Protein AF-A0A9E2JYA3-F1 (afdb_monomer_lite)

pLDDT: mean 88.4, std 10.11, range [41.59, 97.62]

Radius of gyration: 18.2 Å; chains: 1; bounding box: 42×39×52 Å

Foldseek 3Di:
DLVLLVVLLVVQLPPFFFGPLVSLVVNLVVLVVCLVVDDDLLSVLLSVLSNLLSVVCNPDVGRGRDVLNVVLSVLNNVLSVLVVCVVVDDPVSVVVSLVSSLVSLLSLLVVLLVVLLVQLVCCLPVVDWRDDCNLVSLVSNLVSCVSNVLVQLNLLSNLLSVLSVVQPGDHDSLSSVLSNVSSVQSVVQSVCVVVVHRDHGDPVSSCSSNVND

Secondary structure (DSSP, 8-state):
-HHHHHHHHHHHHHSTTB--HHHHHHHHHHHHHHHHH---HHHHHHHHHHHHHHHHTTT-TT-B--HHHHHHHHHHHHHHHHHHHHTT--THHHHHHHHHHHHHHHHHHHHHHHHHHHHHHHHHHH-PPPPTTHHHHHHHHHHHHHHTT-HHHHHHHHHHHHHHHHHTTS--HHHHHHHHHHHHHHHHHHHHHHTT------HHHHHHHHT--

Sequence (213 aa):
MRTDFERHLLLLLTQRPQIHLPSVHQLLGLCRQQAHQETNAAWITFWNLSARYFNALRRDEPAQWSDAEAATAAQVLNGVLLHQSFANLGPEAVNDLDTINQMLFLDQADALTRGLAQSVGEHLSEGAAWPEGAADSARLLAQLAQDVSLAAVQQLADALATQLDRVGANPAASEAQASLQGVEELSRLLHQFAGGTIGTPEPAVLSALRGAA

Structure (mmCIF, N/CA/C/O backbone):
data_AF-A0A9E2JYA3-F1
#
_entry.id   AF-A0A9E2JYA3-F1
#
loop_
_atom_site.group_PDB
_atom_site.id
_atom_site.type_symbol
_atom_site.label_atom_id
_atom_site.label_alt_id
_atom_site.label_comp_id
_atom_site.label_asym_id
_atom_site.label_entity_id
_atom_site.label_seq_id
_atom_site.pdbx_PDB_ins_code
_atom_site.Cartn_x
_atom_site.Cartn_y
_atom_site.Cartn_z
_atom_site.occupancy
_atom_site.B_iso_or_equiv
_atom_site.auth_seq_id
_atom_site.auth_comp_id
_atom_site.auth_asym_id
_atom_site.auth_atom_id
_atom_site.pdbx_PDB_model_num
ATOM 1 N N . MET A 1 1 ? 12.456 -12.606 -20.214 1.00 75.69 1 MET A N 1
ATOM 2 C CA . MET A 1 1 ? 11.913 -11.531 -19.349 1.00 75.69 1 MET A CA 1
ATOM 3 C C . MET A 1 1 ? 10.625 -10.978 -19.938 1.00 75.69 1 MET A C 1
ATOM 5 O O . MET A 1 1 ? 9.593 -11.465 -19.511 1.00 75.69 1 MET A O 1
ATOM 9 N N . ARG A 1 2 ? 10.638 -10.073 -20.938 1.00 75.62 2 ARG A N 1
ATOM 10 C CA . ARG A 1 2 ? 9.405 -9.497 -21.527 1.00 75.62 2 ARG A CA 1
ATOM 11 C C . ARG A 1 2 ? 8.359 -10.553 -21.864 1.00 75.62 2 ARG A C 1
ATOM 13 O O . ARG A 1 2 ? 7.247 -10.502 -21.367 1.00 75.62 2 ARG A O 1
ATOM 20 N N . THR A 1 3 ? 8.740 -11.509 -22.705 1.00 82.12 3 THR A N 1
ATOM 21 C CA . THR A 1 3 ? 7.824 -12.531 -23.218 1.00 82.12 3 THR A CA 1
ATOM 22 C C . THR A 1 3 ? 7.247 -13.396 -22.101 1.00 82.12 3 THR A C 1
ATOM 24 O O . THR A 1 3 ? 6.109 -13.840 -22.198 1.00 82.12 3 THR A O 1
ATOM 27 N N . ASP A 1 4 ? 8.010 -13.615 -21.029 1.00 85.19 4 ASP A N 1
ATOM 28 C CA . ASP A 1 4 ? 7.551 -14.371 -19.863 1.00 85.19 4 ASP A CA 1
ATOM 29 C C . ASP A 1 4 ? 6.604 -13.520 -19.007 1.00 85.19 4 ASP A C 1
ATOM 31 O O . ASP A 1 4 ? 5.547 -14.001 -18.604 1.00 85.19 4 ASP A O 1
ATOM 35 N N . PHE A 1 5 ? 6.935 -12.241 -18.799 1.00 89.19 5 PHE A N 1
ATOM 36 C CA . PHE A 1 5 ? 6.103 -11.289 -18.066 1.00 89.19 5 PHE A CA 1
ATOM 37 C C . PHE A 1 5 ? 4.756 -11.072 -18.764 1.00 89.19 5 PHE A C 1
ATOM 39 O O . PHE A 1 5 ? 3.710 -11.278 -18.158 1.00 89.19 5 PHE A O 1
ATOM 46 N N . GLU A 1 6 ? 4.767 -10.737 -20.057 1.00 87.88 6 GLU A N 1
ATOM 47 C CA . GLU A 1 6 ? 3.562 -10.557 -20.874 1.00 87.88 6 GLU A CA 1
ATOM 48 C C . GLU A 1 6 ? 2.708 -11.825 -20.885 1.00 87.88 6 GLU A C 1
ATOM 50 O O . GLU A 1 6 ? 1.496 -11.747 -20.709 1.00 87.88 6 GLU A O 1
ATOM 55 N N . ARG A 1 7 ? 3.324 -13.007 -21.024 1.00 89.81 7 ARG A N 1
ATOM 56 C CA . ARG A 1 7 ? 2.599 -14.282 -20.978 1.00 89.81 7 ARG A CA 1
ATOM 57 C C . ARG A 1 7 ? 1.868 -14.455 -19.651 1.00 89.81 7 ARG A C 1
ATOM 59 O O . ARG A 1 7 ? 0.682 -14.773 -19.657 1.00 89.81 7 ARG A O 1
ATOM 66 N N . HIS A 1 8 ? 2.554 -14.266 -18.527 1.00 89.62 8 HIS A N 1
ATOM 67 C CA . HIS A 1 8 ? 1.940 -14.431 -17.211 1.00 89.62 8 HIS A CA 1
ATOM 68 C C . HIS A 1 8 ? 0.886 -13.363 -16.917 1.00 89.62 8 HIS A C 1
ATOM 70 O O . HIS A 1 8 ? -0.138 -13.680 -16.315 1.00 89.62 8 HIS A O 1
ATOM 76 N N . LEU A 1 9 ? 1.084 -12.132 -17.386 1.00 86.94 9 LEU A N 1
ATOM 77 C CA . LEU A 1 9 ? 0.112 -11.060 -17.214 1.00 86.94 9 LEU A CA 1
ATOM 78 C C . LEU A 1 9 ? -1.138 -11.269 -18.080 1.00 86.94 9 LEU A C 1
ATOM 80 O O . LEU A 1 9 ? -2.253 -11.080 -17.608 1.00 86.94 9 LEU A O 1
ATOM 84 N N . LEU A 1 10 ? -0.979 -11.735 -19.320 1.00 86.25 10 LEU A N 1
ATOM 85 C CA . LEU A 1 10 ? -2.106 -12.115 -20.174 1.00 86.25 10 LEU A CA 1
ATOM 86 C C . LEU A 1 10 ? -2.881 -13.292 -19.579 1.00 86.25 10 LEU A C 1
ATOM 88 O O . LEU A 1 10 ? -4.109 -13.266 -19.566 1.00 86.25 10 LEU A O 1
ATOM 92 N N . LEU A 1 11 ? -2.191 -14.304 -19.043 1.00 86.31 11 LEU A N 1
ATOM 93 C CA . LEU A 1 11 ? -2.844 -15.400 -18.319 1.00 86.31 11 LEU A CA 1
ATOM 94 C C . LEU A 1 11 ? -3.641 -14.879 -17.119 1.00 86.31 11 LEU A C 1
ATOM 96 O O . LEU A 1 11 ? -4.760 -15.322 -16.893 1.00 86.31 11 LEU A O 1
ATOM 100 N N . LEU A 1 12 ? -3.100 -13.906 -16.389 1.00 84.50 12 LEU A N 1
ATOM 101 C CA . LEU A 1 12 ? -3.790 -13.281 -15.268 1.00 84.50 12 LEU A CA 1
ATOM 102 C C . LEU A 1 12 ? -5.058 -12.526 -15.715 1.00 84.50 12 LEU A C 1
ATOM 104 O O . LEU A 1 12 ? -6.125 -12.727 -15.145 1.00 84.50 12 LEU A O 1
ATOM 108 N N . LEU A 1 13 ? -4.970 -11.732 -16.787 1.00 81.81 13 LEU A N 1
ATOM 109 C CA . LEU A 1 13 ? -6.084 -10.930 -17.314 1.00 81.81 13 LEU A CA 1
ATOM 110 C C . LEU A 1 13 ? -7.191 -11.759 -17.989 1.00 81.81 13 LEU A C 1
ATOM 112 O O . LEU A 1 13 ? -8.332 -11.294 -18.073 1.00 81.81 13 LEU A O 1
ATOM 116 N N . THR A 1 14 ? -6.857 -12.950 -18.497 1.00 81.56 14 THR A N 1
ATOM 117 C CA . THR A 1 14 ? -7.772 -13.821 -19.261 1.00 81.56 14 THR A CA 1
ATOM 118 C C . THR A 1 14 ? -8.515 -14.849 -18.409 1.00 81.56 14 THR A C 1
ATOM 120 O O . THR A 1 14 ? -9.566 -15.318 -18.834 1.00 81.56 14 THR A O 1
ATOM 123 N N . GLN A 1 15 ? -8.033 -15.183 -17.209 1.00 74.56 15 GLN A N 1
ATOM 124 C CA . GLN A 1 15 ? -8.617 -16.224 -16.343 1.00 74.56 15 GLN A CA 1
ATOM 125 C C . GLN A 1 15 ? -9.772 -15.728 -15.448 1.00 74.56 15 GLN A C 1
ATOM 127 O O . GLN A 1 15 ? -10.077 -16.325 -14.416 1.00 74.56 15 GLN A O 1
ATOM 132 N N . ARG A 1 16 ? -10.470 -14.656 -15.850 1.00 71.62 16 ARG A N 1
ATOM 133 C CA . ARG A 1 16 ? -11.600 -14.102 -15.083 1.00 71.62 16 ARG A CA 1
ATOM 134 C C . ARG A 1 16 ? -12.700 -15.163 -14.894 1.00 71.62 16 ARG A C 1
ATOM 136 O O . ARG A 1 16 ? -13.047 -15.840 -15.863 1.00 71.62 16 ARG A O 1
ATOM 143 N N . PRO A 1 17 ? -13.282 -15.305 -13.688 1.00 71.75 17 PRO A N 1
ATOM 144 C CA . PRO A 1 17 ? -13.174 -14.406 -12.531 1.00 71.75 17 PRO A CA 1
ATOM 145 C C . PRO A 1 17 ? -12.072 -14.773 -11.518 1.00 71.75 17 PRO A C 1
ATOM 147 O O . PRO A 1 17 ? -11.968 -14.112 -10.489 1.00 71.75 17 PRO A O 1
ATOM 150 N N . GLN A 1 18 ? -11.285 -15.826 -11.758 1.00 76.62 18 GLN A N 1
ATOM 151 C CA . GLN A 1 18 ? -10.331 -16.349 -10.778 1.00 76.62 18 GLN A CA 1
ATOM 152 C C . GLN A 1 18 ? -8.931 -15.765 -10.974 1.00 76.62 18 GLN A C 1
ATOM 154 O O . GLN A 1 18 ? -8.407 -15.690 -12.085 1.00 76.62 18 GLN A O 1
ATOM 159 N N . ILE A 1 19 ? -8.277 -15.414 -9.868 1.00 81.38 19 ILE A N 1
ATOM 160 C CA . ILE A 1 19 ? -6.869 -15.020 -9.887 1.00 81.38 19 ILE A CA 1
ATOM 161 C C . ILE A 1 19 ? -6.011 -16.257 -10.187 1.00 81.38 19 ILE A C 1
ATOM 163 O O . ILE A 1 19 ? -5.958 -17.208 -9.406 1.00 81.38 19 ILE A O 1
ATOM 167 N N . HIS A 1 20 ? -5.281 -16.246 -11.305 1.00 86.06 20 HIS A N 1
ATOM 168 C CA . HIS A 1 20 ? -4.360 -17.329 -11.653 1.00 86.06 20 HIS A CA 1
ATOM 169 C C . HIS A 1 20 ? -3.072 -17.260 -10.807 1.00 86.06 20 HIS A C 1
ATOM 171 O O . HIS A 1 20 ? -2.031 -16.753 -11.245 1.00 86.06 20 HIS A O 1
ATOM 177 N N . LEU A 1 21 ? -3.137 -17.800 -9.582 1.00 87.62 21 LEU A N 1
ATOM 178 C CA . LEU A 1 21 ? -2.061 -17.769 -8.580 1.00 87.62 21 LEU A CA 1
ATOM 179 C C . LEU A 1 21 ? 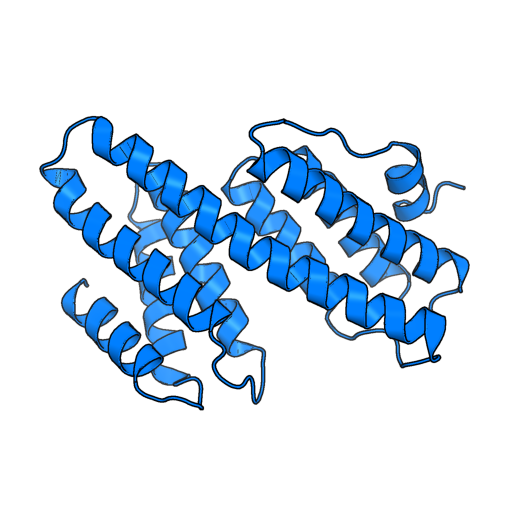-0.675 -18.186 -9.104 1.00 87.62 21 LEU A C 1
ATOM 181 O O . LEU A 1 21 ? 0.300 -17.520 -8.744 1.00 87.62 21 LEU A O 1
ATOM 185 N N . PRO A 1 22 ? -0.510 -19.218 -9.957 1.00 89.81 22 PRO A N 1
ATOM 186 C CA . PRO A 1 22 ? 0.809 -19.549 -10.494 1.00 89.81 22 PRO A CA 1
ATOM 187 C C . PRO A 1 22 ? 1.436 -18.390 -11.277 1.00 89.81 22 PRO A C 1
ATOM 189 O O . PRO A 1 22 ? 2.632 -18.143 -11.150 1.00 89.81 22 PRO A O 1
ATOM 192 N N . SER A 1 23 ? 0.641 -17.637 -12.047 1.00 90.38 23 SER A N 1
ATOM 193 C CA . SER A 1 23 ? 1.150 -16.463 -12.770 1.00 90.38 23 SER A CA 1
ATOM 194 C C . SER A 1 23 ? 1.460 -15.299 -11.842 1.00 90.38 23 SER A C 1
ATOM 196 O O . SER A 1 23 ? 2.481 -14.651 -12.041 1.00 90.38 23 SER A O 1
ATOM 198 N N . VAL A 1 24 ? 0.672 -15.094 -10.783 1.00 90.88 24 VAL A N 1
ATOM 199 C CA . VAL A 1 24 ? 0.985 -14.101 -9.740 1.00 90.88 24 VAL A CA 1
ATOM 200 C C . VAL A 1 24 ? 2.350 -14.379 -9.098 1.00 90.88 24 VAL A C 1
ATOM 202 O O . VAL A 1 24 ? 3.165 -13.468 -8.964 1.00 90.88 24 VAL A O 1
ATOM 205 N N . HIS A 1 25 ? 2.649 -15.638 -8.759 1.00 91.88 25 HIS A N 1
ATOM 206 C CA . HIS A 1 25 ? 3.948 -16.009 -8.185 1.00 91.88 25 HIS A CA 1
ATOM 207 C C . HIS A 1 25 ? 5.114 -15.747 -9.148 1.00 91.88 25 HIS A C 1
ATOM 209 O O . HIS A 1 25 ? 6.154 -15.243 -8.724 1.00 91.88 25 HIS A O 1
ATOM 215 N N . GLN A 1 26 ? 4.942 -16.061 -10.436 1.00 93.75 26 GLN A N 1
ATOM 216 C CA . GLN A 1 26 ? 5.970 -15.804 -11.448 1.00 93.75 26 GLN A CA 1
ATOM 217 C C . GLN A 1 26 ? 6.188 -14.302 -11.665 1.00 93.75 26 GLN A C 1
ATOM 219 O O . GLN A 1 26 ? 7.329 -13.846 -11.651 1.00 93.75 26 GLN A O 1
ATOM 224 N N . LEU A 1 27 ? 5.112 -13.519 -11.783 1.00 94.00 27 LEU A N 1
ATOM 225 C CA . LEU A 1 27 ? 5.174 -12.061 -11.931 1.00 94.00 27 LEU A CA 1
ATOM 226 C C . LEU A 1 27 ? 5.868 -11.405 -10.734 1.00 94.00 27 LEU A C 1
ATOM 228 O O . LEU A 1 27 ? 6.786 -10.608 -10.919 1.00 94.00 27 LEU A O 1
ATOM 232 N N . LEU A 1 28 ? 5.520 -11.813 -9.510 1.00 94.38 28 LEU A N 1
ATOM 233 C CA . LEU A 1 28 ? 6.187 -11.357 -8.290 1.00 94.38 28 LEU A CA 1
ATOM 234 C C . LEU A 1 28 ? 7.694 -11.656 -8.305 1.00 94.38 28 LEU A C 1
ATOM 236 O O . LEU A 1 28 ? 8.503 -10.795 -7.950 1.00 94.38 28 LEU A O 1
ATOM 240 N N . GLY A 1 29 ? 8.077 -12.873 -8.703 1.00 94.06 29 GLY A N 1
ATOM 241 C CA . GLY A 1 29 ? 9.480 -13.270 -8.825 1.00 94.06 29 GLY A CA 1
ATOM 242 C C . GLY A 1 29 ? 10.241 -12.402 -9.828 1.00 94.06 29 GLY A C 1
ATOM 243 O O . GLY A 1 29 ? 11.328 -11.916 -9.515 1.00 94.06 29 GLY A O 1
ATOM 244 N N . LEU A 1 30 ? 9.637 -12.144 -10.991 1.00 93.81 30 LEU A N 1
ATOM 245 C CA . LEU A 1 30 ? 10.207 -11.289 -12.032 1.00 93.81 30 LEU A CA 1
ATOM 246 C C . LEU A 1 30 ? 10.372 -9.838 -11.558 1.00 93.81 30 LEU A C 1
ATOM 248 O O . LEU A 1 30 ? 11.457 -9.284 -11.721 1.00 93.81 30 LEU A O 1
ATOM 252 N N . CYS A 1 31 ? 9.353 -9.240 -10.927 1.00 94.50 31 CYS A N 1
ATOM 253 C CA . CYS A 1 31 ? 9.444 -7.878 -10.386 1.00 94.50 31 CYS A CA 1
ATOM 254 C C . CYS A 1 31 ? 10.578 -7.757 -9.363 1.00 94.50 31 CYS A C 1
ATOM 256 O O . CYS A 1 31 ? 11.403 -6.851 -9.454 1.00 94.50 31 CYS A O 1
ATOM 258 N N . ARG A 1 32 ? 10.672 -8.706 -8.422 1.00 94.19 32 ARG A N 1
ATOM 259 C CA . ARG A 1 32 ? 11.751 -8.714 -7.425 1.00 94.19 32 ARG A CA 1
ATOM 260 C C . ARG A 1 32 ? 13.115 -8.843 -8.082 1.00 94.19 32 ARG A C 1
ATOM 262 O O . ARG A 1 32 ? 14.019 -8.101 -7.723 1.00 94.19 32 ARG A O 1
ATOM 269 N N . GLN A 1 33 ? 13.272 -9.754 -9.039 1.00 93.69 33 GLN A N 1
ATOM 270 C CA . GLN A 1 33 ? 14.537 -9.916 -9.747 1.00 93.69 33 GLN A CA 1
ATOM 271 C C . GLN A 1 33 ? 14.965 -8.614 -10.437 1.00 93.69 33 GLN A C 1
ATOM 273 O O . GLN A 1 33 ? 16.130 -8.240 -10.335 1.00 93.69 33 GLN A O 1
ATOM 278 N N . GLN A 1 34 ? 14.038 -7.915 -11.097 1.00 91.94 34 GLN A N 1
ATOM 279 C CA . GLN A 1 34 ? 14.344 -6.643 -11.751 1.00 91.94 34 GLN A CA 1
ATOM 280 C C . GLN A 1 34 ? 14.712 -5.546 -10.756 1.00 91.94 34 GLN A C 1
ATOM 282 O O . GLN A 1 34 ? 15.730 -4.893 -10.951 1.00 91.94 34 GLN A O 1
ATOM 287 N N . ALA A 1 35 ? 13.974 -5.406 -9.651 1.00 91.69 35 ALA A N 1
ATOM 288 C CA . ALA A 1 35 ? 14.300 -4.432 -8.608 1.00 91.69 35 ALA A CA 1
ATOM 289 C C . ALA A 1 35 ? 15.739 -4.586 -8.075 1.00 91.69 35 ALA A C 1
ATOM 291 O O . ALA A 1 35 ? 16.379 -3.594 -7.749 1.00 91.69 35 ALA A O 1
ATOM 292 N N . HIS A 1 36 ? 16.267 -5.817 -8.015 1.00 91.44 36 HIS A N 1
ATOM 293 C CA . HIS A 1 36 ? 17.644 -6.082 -7.571 1.00 91.44 36 HIS A CA 1
ATOM 294 C C . HIS A 1 36 ? 18.708 -5.807 -8.643 1.00 91.44 36 HIS A C 1
ATOM 296 O O . HIS A 1 36 ? 19.871 -5.602 -8.304 1.00 91.44 36 HIS A O 1
ATOM 302 N N . GLN A 1 37 ? 18.347 -5.891 -9.924 1.00 90.31 37 GLN A N 1
ATOM 303 C CA . GLN A 1 37 ? 19.267 -5.682 -11.048 1.00 90.31 37 GLN A CA 1
ATOM 304 C C . GLN A 1 37 ? 19.303 -4.221 -11.508 1.00 90.31 37 GLN A C 1
ATOM 306 O O . GLN A 1 37 ? 20.256 -3.805 -12.166 1.00 90.31 37 GLN A O 1
ATOM 311 N N . GLU A 1 38 ? 18.261 -3.463 -11.187 1.00 90.19 38 GLU A N 1
ATOM 312 C CA . GLU A 1 38 ? 18.082 -2.086 -11.609 1.00 90.19 38 GLU A CA 1
ATOM 313 C C . GLU A 1 38 ? 18.964 -1.114 -10.812 1.00 90.19 38 GLU A C 1
ATOM 315 O O . GLU A 1 38 ? 19.268 -1.321 -9.638 1.00 90.19 38 GLU A O 1
ATOM 320 N N . THR A 1 39 ? 19.378 -0.032 -11.467 1.00 87.50 39 THR A N 1
ATOM 321 C CA . THR A 1 39 ? 20.205 1.026 -10.856 1.00 87.50 39 THR A CA 1
ATOM 322 C C . THR A 1 39 ? 19.497 2.371 -10.828 1.00 87.50 39 THR A C 1
ATOM 324 O O . THR A 1 39 ? 19.808 3.219 -9.993 1.00 87.50 39 THR A O 1
ATOM 327 N N . ASN A 1 40 ? 18.527 2.574 -11.721 1.00 88.31 40 ASN A N 1
ATOM 328 C CA . ASN A 1 40 ? 17.733 3.788 -11.749 1.00 88.31 40 ASN A CA 1
ATOM 329 C C . ASN A 1 40 ? 16.666 3.754 -10.643 1.00 88.31 40 ASN A C 1
ATOM 331 O O . ASN A 1 40 ? 15.832 2.851 -10.600 1.00 88.31 40 ASN A O 1
ATOM 335 N N . ALA A 1 41 ? 16.663 4.771 -9.779 1.00 89.81 41 ALA A N 1
ATOM 336 C CA . ALA A 1 41 ? 15.754 4.856 -8.638 1.00 89.81 41 ALA A CA 1
ATOM 337 C C . ALA A 1 41 ? 14.265 4.802 -9.030 1.00 89.81 41 ALA A C 1
ATOM 339 O O . ALA A 1 41 ? 13.504 4.083 -8.391 1.00 89.81 41 ALA A O 1
ATOM 340 N N . ALA A 1 42 ? 13.854 5.487 -10.103 1.00 90.44 42 ALA A N 1
ATOM 341 C CA . ALA A 1 42 ? 12.457 5.500 -10.544 1.00 90.44 42 ALA A CA 1
ATOM 342 C C . ALA A 1 42 ? 12.001 4.119 -11.045 1.00 90.44 42 ALA A C 1
ATOM 344 O O . ALA A 1 42 ? 10.863 3.706 -10.808 1.00 90.44 42 ALA A O 1
ATOM 345 N N . TRP A 1 43 ? 12.906 3.367 -11.679 1.00 92.44 43 TRP A N 1
ATOM 346 C CA . TRP A 1 43 ? 12.642 1.988 -12.085 1.00 92.44 43 TRP A CA 1
ATOM 347 C C . TRP A 1 43 ? 12.634 1.021 -10.899 1.00 92.44 43 TRP A C 1
ATOM 349 O O . TRP A 1 43 ? 11.796 0.122 -10.858 1.00 92.44 43 TRP A O 1
ATOM 359 N N . ILE A 1 44 ? 13.495 1.222 -9.897 1.00 93.31 44 ILE A N 1
ATOM 360 C CA . ILE A 1 44 ? 13.433 0.467 -8.636 1.00 93.31 44 ILE A CA 1
ATOM 361 C C . ILE A 1 44 ? 12.067 0.675 -7.964 1.00 93.31 44 ILE A C 1
ATOM 363 O O . ILE A 1 44 ? 11.427 -0.307 -7.582 1.00 93.31 44 ILE A O 1
ATOM 367 N N . THR A 1 45 ? 11.582 1.921 -7.880 1.00 95.19 45 THR A N 1
ATOM 368 C CA . THR A 1 45 ? 10.239 2.238 -7.367 1.00 95.19 45 THR A CA 1
ATOM 369 C C . THR A 1 45 ? 9.159 1.495 -8.152 1.00 95.19 45 THR A C 1
ATOM 371 O O . THR A 1 45 ? 8.354 0.789 -7.546 1.00 95.19 45 THR A O 1
ATOM 374 N N . PHE A 1 46 ? 9.184 1.550 -9.486 1.00 95.75 46 PHE A N 1
ATOM 375 C CA . PHE A 1 46 ? 8.227 0.832 -10.335 1.00 95.75 46 PHE A CA 1
ATOM 376 C C . PHE A 1 46 ? 8.175 -0.674 -10.037 1.00 95.75 46 PHE A C 1
ATOM 378 O O . PHE A 1 46 ? 7.095 -1.256 -9.861 1.00 95.75 46 PHE A O 1
ATOM 385 N N . TRP A 1 47 ? 9.340 -1.320 -9.950 1.00 95.62 47 TRP A N 1
ATOM 386 C CA . TRP A 1 47 ? 9.418 -2.755 -9.687 1.00 95.62 47 TRP A CA 1
ATOM 387 C C . TRP A 1 47 ? 8.954 -3.116 -8.275 1.00 95.62 47 TRP A C 1
ATOM 389 O O . TRP A 1 47 ? 8.300 -4.149 -8.103 1.00 95.62 47 TRP A O 1
ATOM 399 N N . ASN A 1 48 ? 9.225 -2.267 -7.282 1.00 96.25 48 ASN A N 1
ATOM 400 C CA . ASN A 1 48 ? 8.747 -2.453 -5.913 1.00 96.25 48 ASN A CA 1
ATOM 401 C C . ASN A 1 48 ? 7.223 -2.308 -5.817 1.00 96.25 48 ASN A C 1
ATOM 403 O O . ASN A 1 48 ? 6.570 -3.196 -5.264 1.00 96.25 48 ASN A O 1
ATOM 407 N N . LEU A 1 49 ? 6.645 -1.263 -6.421 1.00 96.75 49 LEU A N 1
ATOM 408 C CA . LEU A 1 49 ? 5.193 -1.060 -6.481 1.00 96.75 49 LEU A CA 1
ATOM 409 C C . LEU A 1 49 ? 4.494 -2.245 -7.160 1.00 96.75 49 LEU A C 1
ATOM 411 O O . LEU A 1 49 ? 3.522 -2.783 -6.629 1.00 96.75 49 LEU A O 1
ATOM 415 N N . SER A 1 50 ? 5.039 -2.716 -8.285 1.00 95.94 50 SER A N 1
ATOM 416 C CA . SER A 1 50 ? 4.517 -3.882 -9.008 1.00 95.94 50 SER A CA 1
ATOM 417 C C . SER A 1 50 ? 4.621 -5.171 -8.181 1.00 95.94 50 SER A C 1
ATOM 419 O O . SER A 1 50 ? 3.686 -5.970 -8.130 1.00 95.94 50 SER A O 1
ATOM 421 N N . ALA A 1 51 ? 5.748 -5.383 -7.490 1.00 95.50 51 ALA A N 1
ATOM 422 C CA . ALA A 1 51 ? 5.933 -6.541 -6.620 1.00 95.50 51 ALA A CA 1
ATOM 423 C C . ALA A 1 51 ? 4.947 -6.537 -5.442 1.00 95.50 51 ALA A C 1
ATOM 425 O O . ALA A 1 51 ? 4.442 -7.593 -5.059 1.00 95.50 51 ALA A O 1
ATOM 426 N N . ARG A 1 52 ? 4.655 -5.370 -4.861 1.00 94.06 52 ARG A N 1
ATOM 427 C CA . ARG A 1 52 ? 3.668 -5.239 -3.779 1.00 94.06 52 ARG A CA 1
ATOM 428 C C . ARG A 1 52 ? 2.266 -5.576 -4.255 1.00 94.06 52 ARG A C 1
ATOM 430 O O . ARG A 1 52 ? 1.620 -6.394 -3.603 1.00 94.06 52 ARG A O 1
ATOM 437 N N . TYR A 1 53 ? 1.875 -5.060 -5.417 1.00 93.44 53 TYR A N 1
ATOM 438 C CA . TYR A 1 53 ? 0.599 -5.377 -6.049 1.00 93.44 53 TYR A CA 1
ATOM 439 C C . TYR A 1 53 ? 0.423 -6.892 -6.238 1.00 93.44 53 TYR A C 1
ATOM 441 O O . TYR A 1 53 ? -0.508 -7.484 -5.694 1.00 93.44 53 TYR A O 1
ATOM 449 N N . PHE A 1 54 ? 1.370 -7.570 -6.900 1.00 93.19 54 PHE A N 1
ATOM 450 C CA . PHE A 1 54 ? 1.273 -9.026 -7.083 1.00 93.19 54 PHE A CA 1
ATOM 451 C C . PHE A 1 54 ? 1.336 -9.799 -5.764 1.00 93.19 54 PHE A C 1
ATOM 453 O O . PHE A 1 54 ? 0.745 -10.867 -5.647 1.00 93.19 54 PHE A O 1
ATOM 460 N N . ASN A 1 55 ? 2.040 -9.294 -4.751 1.00 91.56 55 ASN A N 1
ATOM 461 C CA . ASN A 1 55 ? 2.046 -9.937 -3.444 1.00 91.56 55 ASN A CA 1
ATOM 462 C C . ASN A 1 55 ? 0.703 -9.792 -2.708 1.00 91.56 55 ASN A C 1
ATOM 464 O O . ASN A 1 55 ? 0.332 -10.718 -1.990 1.00 91.56 55 ASN A O 1
ATOM 468 N N . ALA A 1 56 ? -0.018 -8.682 -2.893 1.00 87.69 56 ALA A N 1
ATOM 469 C CA . ALA A 1 56 ? -1.355 -8.479 -2.335 1.00 87.69 56 ALA A CA 1
ATOM 470 C C . ALA A 1 56 ? -2.373 -9.454 -2.948 1.00 87.69 56 ALA A C 1
ATOM 472 O O . ALA A 1 56 ? -3.080 -10.126 -2.206 1.00 87.69 56 ALA A O 1
ATOM 473 N N . LEU A 1 57 ? -2.321 -9.676 -4.269 1.00 86.62 57 LEU A N 1
ATOM 474 C CA . LEU A 1 57 ? -3.179 -10.651 -4.968 1.00 86.62 57 LEU A CA 1
ATOM 475 C C . LEU A 1 57 ? -3.035 -12.104 -4.481 1.00 86.62 57 LEU A C 1
ATOM 477 O O . LEU A 1 57 ? -3.834 -12.961 -4.846 1.00 86.62 57 LEU A O 1
ATOM 481 N N . ARG A 1 58 ? -1.995 -12.422 -3.699 1.00 83.50 58 ARG A N 1
ATOM 482 C CA . ARG A 1 58 ? -1.812 -13.756 -3.104 1.00 83.50 58 ARG A CA 1
ATOM 483 C C . ARG A 1 58 ? -2.638 -13.963 -1.835 1.00 83.50 58 ARG A C 1
ATOM 485 O O . ARG A 1 58 ? -2.736 -15.104 -1.399 1.00 83.50 58 ARG A O 1
ATOM 492 N N . ARG A 1 59 ? -3.095 -12.884 -1.191 1.00 68.19 59 ARG A N 1
ATOM 493 C CA . ARG A 1 59 ? -3.675 -12.920 0.159 1.00 68.19 59 ARG A CA 1
ATOM 494 C C . ARG A 1 59 ? -5.185 -13.147 0.162 1.00 68.19 59 ARG A C 1
ATOM 496 O O . ARG A 1 59 ? -5.683 -13.691 1.139 1.00 68.19 59 ARG A O 1
ATOM 503 N N . ASP A 1 60 ? -5.873 -12.812 -0.924 1.00 59.75 60 ASP A N 1
ATOM 504 C CA . ASP A 1 60 ? -7.331 -12.875 -0.970 1.00 59.75 60 ASP A CA 1
ATOM 505 C C . ASP A 1 60 ? -7.828 -14.188 -1.599 1.00 59.75 60 ASP A C 1
ATOM 507 O O . ASP A 1 60 ? -7.909 -14.341 -2.821 1.00 59.75 60 ASP A O 1
ATOM 511 N N . GLU A 1 61 ? -8.199 -15.155 -0.759 1.00 54.56 61 GLU A N 1
ATOM 512 C CA . GLU A 1 61 ? -9.034 -16.294 -1.158 1.00 54.56 61 GLU A CA 1
ATOM 513 C C . GLU A 1 61 ? -10.517 -15.994 -0.859 1.00 54.56 61 GLU A C 1
ATOM 515 O O . GLU A 1 61 ? -10.851 -15.723 0.293 1.00 54.56 61 GLU A O 1
ATOM 520 N N . PRO A 1 62 ? -11.451 -16.115 -1.822 1.00 50.41 62 PRO A N 1
ATOM 521 C CA . PRO A 1 62 ? -11.302 -16.012 -3.266 1.00 50.41 62 PRO A CA 1
ATOM 522 C C . PRO A 1 62 ? -11.602 -14.564 -3.695 1.00 50.41 62 PRO A C 1
ATOM 524 O O . PRO A 1 62 ? -12.768 -14.222 -3.912 1.00 50.41 62 PRO A O 1
ATOM 527 N N . ALA A 1 63 ? -10.582 -13.709 -3.842 1.00 57.44 63 ALA A N 1
ATOM 528 C CA . ALA A 1 63 ? -10.794 -12.417 -4.497 1.00 57.44 63 ALA A CA 1
ATOM 529 C C . ALA A 1 63 ? -11.294 -12.669 -5.920 1.00 57.44 63 ALA A C 1
ATOM 531 O O . ALA A 1 63 ? -10.629 -13.306 -6.742 1.00 57.44 63 ALA A O 1
ATOM 532 N N . GLN A 1 64 ? -12.504 -12.196 -6.199 1.00 65.88 64 GLN A N 1
ATOM 533 C CA . GLN A 1 64 ? -12.981 -12.090 -7.565 1.00 65.88 64 GLN A CA 1
ATOM 534 C C . GLN A 1 64 ? -12.144 -11.018 -8.248 1.00 65.88 64 GLN A C 1
ATOM 536 O O . GLN A 1 64 ? -12.028 -9.916 -7.723 1.00 65.88 64 GLN A O 1
ATOM 541 N N . TRP A 1 65 ? -11.585 -11.347 -9.410 1.00 74.75 65 TRP A N 1
ATOM 542 C CA . TRP A 1 65 ? -10.860 -10.384 -10.230 1.00 74.75 65 TRP A CA 1
ATOM 543 C C . TRP A 1 65 ? -11.768 -9.193 -10.576 1.00 74.75 65 TRP A C 1
ATOM 545 O O . TRP A 1 65 ? -12.703 -9.329 -11.372 1.00 74.75 65 TRP A O 1
ATOM 555 N N . SER A 1 66 ? -11.487 -8.041 -9.984 1.00 79.62 66 SER A N 1
ATOM 556 C CA . SER A 1 66 ? -12.207 -6.784 -10.119 1.00 79.62 66 SER A CA 1
ATOM 557 C C . SER A 1 66 ? -11.664 -5.936 -11.271 1.00 79.62 66 SER A C 1
ATOM 559 O O . SER A 1 66 ? -10.573 -6.157 -11.813 1.00 79.62 66 SER A O 1
ATOM 561 N N . ASP A 1 67 ? -12.437 -4.922 -11.657 1.00 80.38 67 ASP A N 1
ATOM 562 C CA . ASP A 1 67 ? -11.997 -3.941 -12.648 1.00 80.38 67 ASP A CA 1
ATOM 563 C C . ASP A 1 67 ? -10.825 -3.088 -12.134 1.00 80.38 67 ASP A C 1
ATOM 565 O O . ASP A 1 67 ? -9.985 -2.670 -12.933 1.00 80.38 67 ASP A O 1
ATOM 569 N N . ALA A 1 68 ? -10.713 -2.888 -10.815 1.00 81.50 68 ALA A N 1
ATOM 570 C CA . ALA A 1 68 ? -9.586 -2.183 -10.212 1.00 81.50 68 ALA A CA 1
ATOM 571 C C . ALA A 1 68 ? -8.292 -2.995 -10.363 1.00 81.50 68 ALA A C 1
ATOM 573 O O . ALA A 1 68 ? -7.291 -2.468 -10.847 1.00 81.50 68 ALA A O 1
ATOM 574 N N . GLU A 1 69 ? -8.325 -4.305 -10.079 1.00 85.06 69 GLU A N 1
ATOM 575 C CA . GLU A 1 69 ? -7.160 -5.159 -10.333 1.00 85.06 69 GLU A CA 1
ATOM 576 C C . GLU A 1 69 ? -6.812 -5.209 -11.827 1.00 85.06 69 GLU A C 1
ATOM 578 O O . GLU A 1 69 ? -5.635 -5.166 -12.184 1.00 85.06 69 GLU A O 1
ATOM 583 N N . ALA A 1 70 ? -7.809 -5.242 -12.719 1.00 84.38 70 ALA A N 1
ATOM 584 C CA . ALA A 1 70 ? -7.565 -5.173 -14.160 1.00 84.38 70 ALA A CA 1
ATOM 585 C C . ALA A 1 70 ? -6.835 -3.881 -14.569 1.00 84.38 70 ALA A C 1
ATOM 587 O O . ALA A 1 70 ? -5.902 -3.936 -15.376 1.00 84.38 70 ALA A O 1
ATOM 588 N N . ALA A 1 71 ? -7.245 -2.737 -14.016 1.00 85.75 71 ALA A N 1
ATOM 589 C CA . ALA A 1 71 ? -6.645 -1.438 -14.298 1.00 85.75 71 ALA A CA 1
ATOM 590 C C . ALA A 1 71 ? -5.197 -1.353 -13.790 1.00 85.75 71 ALA A C 1
ATOM 592 O O . ALA A 1 71 ? -4.303 -0.990 -14.559 1.00 85.75 71 ALA A O 1
ATOM 593 N N . THR A 1 72 ? -4.931 -1.772 -12.549 1.00 89.62 72 THR A N 1
ATOM 594 C CA . THR A 1 72 ? -3.571 -1.776 -11.988 1.00 89.62 72 THR A CA 1
ATOM 595 C C . THR A 1 72 ? -2.655 -2.739 -12.751 1.00 89.62 72 THR A C 1
ATOM 597 O O . THR A 1 72 ? -1.531 -2.380 -13.103 1.00 89.62 72 THR A O 1
ATOM 600 N N . ALA A 1 73 ? -3.135 -3.934 -13.120 1.00 89.31 73 ALA A N 1
ATOM 601 C CA . ALA A 1 73 ? -2.374 -4.863 -13.959 1.00 89.31 73 ALA A CA 1
ATOM 602 C C . ALA A 1 73 ? -2.037 -4.267 -15.341 1.00 89.31 73 ALA A C 1
ATOM 604 O O . ALA A 1 73 ? -0.933 -4.476 -15.851 1.00 89.31 73 ALA A O 1
ATOM 605 N N . ALA A 1 74 ? -2.950 -3.495 -15.940 1.00 87.62 74 ALA A N 1
ATOM 606 C CA . ALA A 1 74 ? -2.693 -2.787 -17.194 1.00 87.62 74 ALA A CA 1
ATOM 607 C C . ALA A 1 74 ? -1.642 -1.672 -17.035 1.00 87.62 74 ALA A C 1
ATOM 609 O O . ALA A 1 74 ? -0.795 -1.506 -17.912 1.00 87.62 74 ALA A O 1
ATOM 610 N N . GLN A 1 75 ? -1.626 -0.950 -15.910 1.00 89.94 75 GLN A N 1
ATOM 611 C CA . GLN A 1 75 ? -0.571 0.030 -15.619 1.00 89.94 75 GLN A CA 1
ATOM 612 C C . GLN A 1 75 ? 0.805 -0.631 -15.467 1.00 89.94 75 GLN A C 1
ATOM 614 O O . GLN A 1 75 ? 1.788 -0.135 -16.019 1.00 89.94 75 GLN A O 1
ATOM 619 N N . VAL A 1 76 ? 0.877 -1.790 -14.801 1.00 92.19 76 VAL A N 1
ATOM 620 C CA . VAL A 1 76 ? 2.116 -2.580 -14.727 1.00 92.19 76 VAL A CA 1
ATOM 621 C C . VAL A 1 76 ? 2.584 -2.986 -16.129 1.00 92.19 76 VAL A C 1
ATOM 623 O O . VAL A 1 76 ? 3.771 -2.870 -16.434 1.00 92.19 76 VAL A O 1
ATOM 626 N N . LEU A 1 77 ? 1.675 -3.403 -17.021 1.00 89.62 77 LEU A N 1
ATOM 627 C CA . LEU A 1 77 ? 2.031 -3.692 -18.416 1.00 89.62 77 LEU A CA 1
ATOM 628 C C . LEU A 1 77 ? 2.636 -2.471 -19.114 1.00 89.62 77 LEU A C 1
ATOM 630 O O . LEU A 1 77 ? 3.677 -2.591 -19.759 1.00 89.62 77 LEU A O 1
ATOM 634 N N . ASN A 1 78 ? 2.005 -1.305 -18.968 1.00 87.88 78 ASN A N 1
ATOM 635 C CA . ASN A 1 78 ? 2.475 -0.066 -19.584 1.00 87.88 78 ASN A CA 1
ATOM 636 C C . ASN A 1 78 ? 3.894 0.288 -19.120 1.00 87.88 78 ASN A C 1
ATOM 638 O O . ASN A 1 78 ? 4.738 0.608 -19.954 1.00 87.88 78 ASN A O 1
ATOM 642 N N . GLY A 1 79 ? 4.197 0.145 -17.827 1.00 89.25 79 GLY A N 1
ATOM 643 C CA . GLY A 1 79 ? 5.551 0.371 -17.315 1.00 89.25 79 GLY A CA 1
ATOM 644 C C . GLY A 1 79 ? 6.579 -0.633 -17.849 1.00 89.25 79 GLY A C 1
ATOM 645 O O . GLY A 1 79 ? 7.682 -0.247 -18.229 1.00 89.25 79 GLY A O 1
ATOM 646 N N . VAL A 1 80 ? 6.213 -1.911 -17.992 1.00 88.44 80 VAL A N 1
ATOM 647 C CA . VAL A 1 80 ? 7.090 -2.936 -18.598 1.00 88.44 80 VAL A CA 1
ATOM 648 C C . VAL A 1 80 ? 7.375 -2.647 -20.076 1.00 88.44 80 VAL A C 1
ATOM 650 O O . VAL A 1 80 ? 8.487 -2.897 -20.555 1.00 88.44 80 VAL A O 1
ATOM 653 N N . LEU A 1 81 ? 6.387 -2.134 -20.813 1.00 86.19 81 LEU A N 1
ATOM 654 C CA . LEU A 1 81 ? 6.565 -1.701 -22.200 1.00 86.19 81 LEU A CA 1
ATOM 655 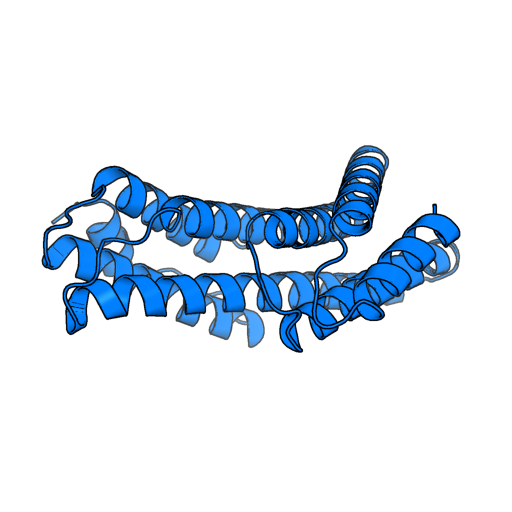C C . LEU A 1 81 ? 7.461 -0.457 -22.275 1.00 86.19 81 LEU A C 1
ATOM 657 O O . LEU A 1 81 ? 8.371 -0.415 -23.109 1.00 86.19 81 LEU A O 1
ATOM 661 N N . LEU A 1 82 ? 7.268 0.500 -21.361 1.00 85.56 82 LEU A N 1
ATOM 662 C CA . LEU A 1 82 ? 8.084 1.707 -21.259 1.00 85.56 82 LEU A CA 1
ATOM 663 C C . LEU A 1 82 ? 9.558 1.376 -20.974 1.00 85.56 82 LEU A C 1
ATOM 665 O O . LEU A 1 82 ? 10.423 1.914 -21.664 1.00 85.56 82 LEU A O 1
ATOM 669 N N . HIS A 1 83 ? 9.857 0.442 -20.056 1.00 81.44 83 HIS A N 1
ATOM 670 C CA . HIS A 1 83 ? 11.231 0.034 -19.676 1.00 81.44 83 HIS A CA 1
ATOM 671 C C . HIS A 1 83 ? 12.077 -0.382 -20.875 1.00 81.44 83 HIS A C 1
ATOM 673 O O . HIS A 1 83 ? 13.256 -0.053 -20.971 1.00 81.44 83 HIS A O 1
ATOM 679 N N . GLN A 1 84 ? 11.457 -1.043 -21.848 1.00 74.19 84 GLN A N 1
ATOM 680 C CA . GLN A 1 84 ? 12.142 -1.487 -23.060 1.00 74.19 84 GLN A CA 1
ATOM 681 C C . GLN A 1 84 ? 12.408 -0.346 -24.030 1.00 74.19 84 GLN A C 1
ATOM 683 O O . GLN A 1 84 ? 13.468 -0.289 -24.653 1.00 74.19 84 GLN A O 1
ATOM 688 N N . SER A 1 85 ? 11.438 0.555 -24.179 1.00 71.12 85 SER A N 1
ATOM 689 C CA . SER A 1 85 ? 11.620 1.748 -24.997 1.00 71.12 85 SER A CA 1
ATOM 690 C C . SER A 1 85 ? 12.575 2.748 -24.350 1.00 71.12 85 SER A C 1
ATOM 692 O O . SER A 1 85 ? 13.217 3.498 -25.072 1.00 71.12 85 SER A O 1
ATOM 694 N N . PHE A 1 86 ? 12.751 2.702 -23.025 1.00 67.38 86 PHE A N 1
ATOM 695 C CA . PHE A 1 86 ? 13.604 3.612 -22.261 1.00 67.38 86 PHE A CA 1
ATOM 696 C C . PHE A 1 86 ? 15.066 3.602 -22.729 1.00 67.38 86 PHE A C 1
ATOM 698 O O . PHE A 1 86 ? 15.703 4.646 -22.759 1.00 67.38 86 PHE A O 1
ATOM 705 N N . ALA A 1 87 ? 15.588 2.459 -23.196 1.00 61.50 87 ALA A N 1
ATOM 706 C CA . ALA A 1 87 ? 16.929 2.390 -23.793 1.00 61.50 87 ALA A CA 1
ATOM 707 C C . ALA A 1 87 ? 17.077 3.238 -25.077 1.00 61.50 87 ALA A C 1
ATOM 709 O O . ALA A 1 87 ? 18.191 3.585 -25.462 1.00 61.50 87 ALA A O 1
ATOM 710 N N . ASN A 1 88 ? 15.959 3.567 -25.729 1.00 59.97 88 ASN A N 1
ATOM 711 C CA . ASN A 1 88 ? 15.884 4.323 -26.979 1.00 59.97 88 ASN A CA 1
ATOM 712 C C . ASN A 1 88 ? 15.205 5.696 -26.817 1.00 59.97 88 ASN A C 1
ATOM 714 O O . ASN A 1 88 ? 15.166 6.464 -27.779 1.00 59.97 88 ASN A O 1
ATOM 718 N N . LEU A 1 89 ? 14.640 5.995 -25.643 1.00 58.34 89 LEU A N 1
ATOM 719 C CA . LEU A 1 89 ? 13.883 7.214 -25.379 1.00 58.34 89 LEU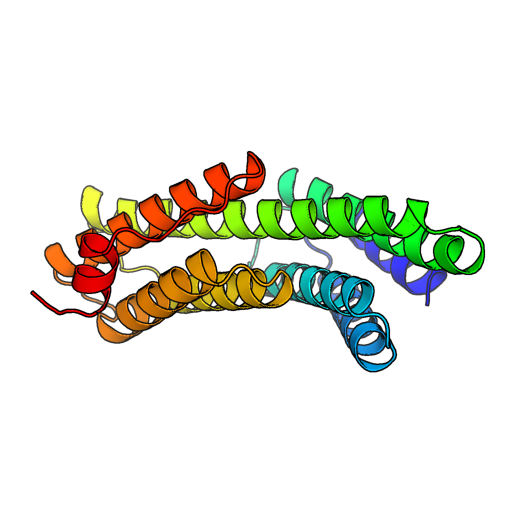 A CA 1
ATOM 720 C C . LEU A 1 89 ? 14.716 8.197 -24.553 1.00 58.34 89 LEU A C 1
ATOM 722 O O . LEU A 1 89 ? 15.469 7.823 -23.658 1.00 58.34 89 LEU A O 1
ATOM 726 N N . GLY A 1 90 ? 14.585 9.476 -24.894 1.00 61.06 90 GLY A N 1
ATOM 727 C CA . GLY A 1 90 ? 15.217 10.576 -24.177 1.00 61.06 90 GLY A CA 1
ATOM 728 C C . GLY A 1 90 ? 14.523 10.901 -22.842 1.00 61.06 90 GLY A C 1
ATOM 729 O O . GLY A 1 90 ? 13.704 10.126 -22.351 1.00 61.06 90 GLY A O 1
ATOM 730 N N . PRO A 1 91 ? 14.809 12.075 -22.253 1.00 60.09 91 PRO A N 1
ATOM 731 C CA . PRO A 1 91 ? 14.339 12.463 -20.917 1.00 60.09 91 PRO A CA 1
ATOM 732 C C . PRO A 1 91 ? 12.809 12.491 -20.729 1.00 60.09 91 PRO A C 1
ATOM 734 O O . PRO A 1 91 ? 12.349 12.457 -19.594 1.00 60.09 91 PRO A O 1
ATOM 737 N N . GLU A 1 92 ? 12.011 12.509 -21.801 1.00 64.12 92 GLU A N 1
ATOM 738 C CA . GLU A 1 92 ? 10.539 12.463 -21.734 1.00 64.12 92 GLU A CA 1
ATOM 739 C C . GLU A 1 92 ? 10.006 11.156 -21.124 1.00 64.12 92 GLU A C 1
ATOM 741 O O . GLU A 1 92 ? 9.025 11.186 -20.385 1.00 64.12 92 GLU A O 1
ATOM 746 N N . ALA A 1 93 ? 10.707 10.032 -21.317 1.00 67.19 93 ALA A N 1
ATOM 747 C CA . ALA A 1 93 ? 10.311 8.742 -20.747 1.00 67.19 93 ALA A CA 1
ATOM 748 C C . ALA A 1 93 ? 10.391 8.698 -19.209 1.00 67.19 93 ALA A C 1
ATOM 750 O O . ALA A 1 93 ? 9.818 7.806 -18.587 1.00 67.19 93 ALA A O 1
ATOM 751 N N . VAL A 1 94 ? 11.100 9.648 -18.585 1.00 68.38 94 VAL A N 1
ATOM 752 C CA . VAL A 1 94 ? 11.147 9.787 -17.121 1.00 68.38 94 VAL A CA 1
ATOM 753 C C . VAL A 1 94 ? 9.815 10.324 -16.591 1.00 68.38 94 VAL A C 1
ATOM 755 O O . VAL A 1 94 ? 9.299 9.791 -15.615 1.00 68.38 94 VAL A O 1
ATOM 758 N N . ASN A 1 95 ? 9.206 11.298 -17.278 1.00 78.31 95 ASN A N 1
ATOM 759 C CA . ASN A 1 95 ? 7.914 11.868 -16.877 1.00 78.31 95 ASN A CA 1
ATOM 760 C C . ASN A 1 95 ? 6.778 10.836 -16.990 1.00 78.31 95 ASN A C 1
ATOM 762 O O . ASN A 1 95 ? 5.879 10.791 -16.145 1.00 78.31 95 ASN A O 1
ATOM 766 N N . ASP A 1 96 ? 6.839 9.980 -18.013 1.00 84.81 96 ASP A N 1
ATOM 767 C CA . ASP A 1 96 ? 5.886 8.882 -18.192 1.00 84.81 96 ASP A CA 1
ATOM 768 C C . ASP A 1 96 ? 6.015 7.845 -17.067 1.00 84.81 96 ASP A C 1
ATOM 770 O O . ASP A 1 96 ? 5.010 7.381 -16.525 1.00 84.81 96 ASP A O 1
ATOM 774 N N . LEU A 1 97 ? 7.246 7.512 -16.663 1.00 89.44 97 LEU A N 1
ATOM 775 C CA . LEU A 1 97 ? 7.499 6.571 -15.572 1.00 89.44 97 LEU A CA 1
ATOM 776 C C . LEU A 1 97 ? 7.041 7.116 -14.217 1.00 89.44 97 LEU A C 1
ATOM 778 O O . LEU A 1 97 ? 6.426 6.381 -13.446 1.00 89.44 97 LEU A O 1
ATOM 782 N N . ASP A 1 98 ? 7.301 8.392 -13.934 1.00 89.56 98 ASP A N 1
ATOM 783 C CA . ASP A 1 98 ? 6.839 9.035 -12.702 1.00 89.56 98 ASP A CA 1
ATOM 784 C C . ASP A 1 98 ? 5.309 9.039 -12.624 1.00 89.56 98 ASP A C 1
ATOM 786 O O . ASP A 1 98 ? 4.743 8.734 -11.573 1.00 89.56 98 ASP A O 1
ATOM 790 N N . THR A 1 99 ? 4.632 9.283 -13.750 1.00 90.69 99 THR A N 1
ATOM 791 C CA . THR A 1 99 ? 3.167 9.197 -13.841 1.00 90.69 99 THR A CA 1
ATOM 792 C C . THR A 1 99 ? 2.678 7.776 -13.550 1.00 90.69 99 THR A C 1
ATOM 794 O O . THR A 1 99 ? 1.773 7.590 -12.738 1.00 90.69 99 THR A O 1
ATOM 797 N N . ILE A 1 100 ? 3.303 6.754 -14.147 1.00 92.50 100 ILE A N 1
ATOM 798 C CA . ILE A 1 100 ? 2.959 5.345 -13.892 1.00 92.50 100 ILE A CA 1
ATOM 799 C C . ILE A 1 100 ? 3.178 4.985 -12.417 1.00 92.50 100 ILE A C 1
ATOM 801 O O . ILE A 1 100 ? 2.313 4.358 -11.808 1.00 92.50 100 ILE A O 1
ATOM 805 N N . ASN A 1 101 ? 4.296 5.403 -11.822 1.00 94.62 101 ASN A N 1
ATOM 806 C CA . ASN A 1 101 ? 4.590 5.169 -10.408 1.00 94.62 101 ASN A CA 1
ATOM 807 C C . ASN A 1 101 ? 3.541 5.813 -9.493 1.00 94.62 101 ASN A C 1
ATOM 809 O O . ASN A 1 101 ? 3.082 5.178 -8.544 1.00 94.62 101 ASN A O 1
ATOM 813 N N . GLN A 1 102 ? 3.131 7.048 -9.788 1.00 93.88 102 GLN A N 1
ATOM 814 C CA . GLN A 1 102 ? 2.091 7.744 -9.030 1.00 93.88 102 GLN A CA 1
ATOM 815 C C . GLN A 1 102 ? 0.739 7.035 -9.131 1.00 93.88 102 GLN A C 1
ATOM 817 O O . GLN A 1 102 ? 0.090 6.836 -8.106 1.0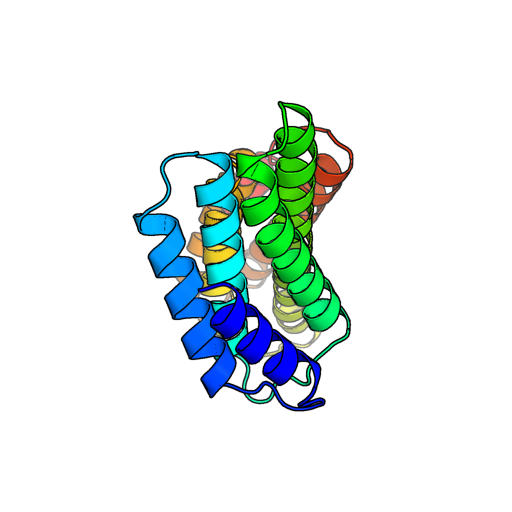0 93.88 102 GLN A O 1
ATOM 822 N N . MET A 1 103 ? 0.329 6.616 -10.332 1.00 93.69 103 MET A N 1
ATOM 823 C CA . MET A 1 103 ? -0.937 5.900 -10.527 1.00 93.69 103 MET A CA 1
ATOM 824 C C . MET A 1 103 ? -0.933 4.540 -9.815 1.00 93.69 103 MET A C 1
ATOM 826 O O . MET A 1 103 ? -1.856 4.250 -9.057 1.00 93.69 103 MET A O 1
ATOM 830 N N . LEU A 1 104 ? 0.148 3.759 -9.949 1.00 94.94 104 LEU A N 1
ATOM 831 C CA . LEU A 1 104 ? 0.289 2.468 -9.267 1.00 94.94 104 LEU A CA 1
ATOM 832 C C . LEU A 1 104 ? 0.260 2.610 -7.745 1.00 94.94 104 LEU A C 1
ATOM 834 O O . LEU A 1 104 ? -0.274 1.742 -7.051 1.00 94.94 104 LEU A O 1
ATOM 838 N N . PHE A 1 105 ? 0.868 3.671 -7.215 1.00 96.00 105 PHE A N 1
ATOM 839 C CA . PHE A 1 105 ? 0.815 3.985 -5.794 1.00 96.00 105 PHE A CA 1
ATOM 840 C C . PHE A 1 105 ? -0.609 4.346 -5.356 1.00 96.00 105 PHE A C 1
ATOM 842 O O . PHE A 1 105 ? -1.100 3.768 -4.388 1.00 96.00 105 PHE A O 1
ATOM 849 N N . LEU A 1 106 ? -1.269 5.268 -6.063 1.00 95.38 106 LEU A N 1
ATOM 850 C CA . LEU A 1 106 ? -2.598 5.767 -5.709 1.00 95.38 106 LEU A CA 1
ATOM 851 C C . LEU A 1 106 ? -3.663 4.669 -5.756 1.00 95.38 106 LEU A C 1
ATOM 853 O O . LEU A 1 106 ? -4.430 4.557 -4.805 1.00 95.38 106 LEU A O 1
ATOM 857 N N . ASP A 1 107 ? -3.670 3.827 -6.792 1.00 93.06 107 ASP A N 1
ATOM 858 C CA . ASP A 1 107 ? -4.644 2.736 -6.924 1.00 93.06 107 ASP A CA 1
ATOM 859 C C . ASP A 1 107 ? -4.543 1.746 -5.752 1.00 93.06 107 ASP A C 1
ATOM 861 O O . ASP A 1 107 ? -5.547 1.354 -5.153 1.00 93.06 107 ASP A O 1
ATOM 865 N N . GLN A 1 108 ? -3.315 1.365 -5.384 1.00 94.12 108 GLN A N 1
ATOM 866 C CA . GLN A 1 108 ? -3.075 0.467 -4.253 1.00 94.12 108 GLN A CA 1
ATOM 867 C C . GLN A 1 108 ? -3.403 1.138 -2.917 1.00 94.12 108 GLN A C 1
ATOM 869 O O . GLN A 1 108 ? -3.999 0.512 -2.040 1.00 94.12 108 GLN A O 1
ATOM 874 N N . ALA A 1 109 ? -3.015 2.402 -2.749 1.00 95.19 109 ALA A N 1
ATOM 875 C CA . ALA A 1 109 ? -3.258 3.149 -1.526 1.00 95.19 109 ALA A CA 1
ATOM 876 C C . ALA A 1 109 ? -4.758 3.350 -1.272 1.00 95.19 109 ALA A C 1
ATOM 878 O O . ALA A 1 109 ? -5.208 3.119 -0.154 1.00 95.19 109 ALA A O 1
ATOM 879 N N . ASP A 1 110 ? -5.525 3.699 -2.306 1.00 93.38 110 ASP A N 1
ATOM 880 C CA . ASP A 1 110 ? -6.981 3.870 -2.257 1.00 93.38 110 ASP A CA 1
ATOM 881 C C . ASP A 1 110 ? -7.708 2.557 -1.929 1.00 93.38 110 ASP A C 1
ATOM 883 O O . ASP A 1 110 ? -8.597 2.521 -1.078 1.00 93.38 110 ASP A O 1
ATOM 887 N N . ALA A 1 111 ? -7.298 1.438 -2.538 1.00 91.31 111 ALA A N 1
ATOM 888 C CA . ALA A 1 111 ? -7.847 0.127 -2.192 1.00 91.31 111 ALA A CA 1
ATOM 889 C C . ALA A 1 111 ? -7.620 -0.218 -0.707 1.00 91.31 111 ALA A C 1
ATOM 891 O O . ALA A 1 111 ? -8.553 -0.637 -0.018 1.00 91.31 111 ALA A O 1
ATOM 892 N N . LEU A 1 112 ? -6.405 0.014 -0.197 1.00 93.81 112 LEU A N 1
ATOM 893 C CA . LEU A 1 112 ? -6.056 -0.251 1.201 1.00 93.81 112 LEU A CA 1
ATOM 894 C C . LEU A 1 112 ? -6.806 0.664 2.172 1.00 93.81 112 LEU A C 1
ATOM 896 O O . LEU A 1 112 ? -7.338 0.177 3.171 1.00 93.81 112 LEU A O 1
ATOM 900 N N . THR A 1 113 ? -6.871 1.973 1.909 1.00 95.62 113 THR A N 1
ATOM 901 C CA . THR A 1 113 ? -7.562 2.909 2.807 1.00 95.62 113 THR A CA 1
ATOM 902 C C . THR A 1 113 ? -9.065 2.675 2.821 1.00 95.62 113 THR A C 1
ATOM 904 O O . THR A 1 113 ? -9.651 2.691 3.902 1.00 95.62 113 THR A O 1
ATOM 907 N N . ARG A 1 114 ? -9.697 2.374 1.677 1.00 94.19 114 ARG A N 1
ATOM 908 C CA . ARG A 1 114 ? -11.121 1.999 1.646 1.00 94.19 114 ARG A CA 1
ATOM 909 C C . ARG A 1 114 ? -11.398 0.720 2.426 1.00 94.19 114 ARG A C 1
ATOM 911 O O . ARG A 1 114 ? -12.319 0.709 3.237 1.00 94.19 114 ARG A O 1
ATOM 918 N N . GLY A 1 115 ? -10.594 -0.326 2.221 1.00 92.69 115 GLY A N 1
ATOM 919 C CA . GLY A 1 115 ? -10.747 -1.591 2.945 1.00 92.69 115 GLY A CA 1
ATOM 920 C C . GLY A 1 115 ? -10.594 -1.418 4.459 1.00 92.69 115 GLY A C 1
ATOM 921 O O . GLY A 1 115 ? -11.392 -1.948 5.232 1.00 92.69 115 GLY A O 1
ATOM 922 N N . LEU A 1 116 ? -9.622 -0.607 4.890 1.00 95.06 116 LEU A N 1
ATOM 923 C CA . LEU A 1 116 ? -9.432 -0.252 6.298 1.00 95.06 116 LEU A CA 1
ATOM 924 C C . LEU A 1 116 ? -10.609 0.549 6.866 1.00 95.06 116 LEU A C 1
ATOM 926 O O . LEU A 1 116 ? -11.095 0.220 7.946 1.00 95.06 116 LEU A O 1
ATOM 930 N N . ALA A 1 117 ? -11.073 1.578 6.152 1.00 95.69 117 ALA A N 1
ATOM 931 C CA . ALA A 1 117 ? -12.174 2.431 6.597 1.00 95.69 117 ALA A CA 1
ATOM 932 C C . ALA A 1 117 ? -13.463 1.625 6.753 1.00 95.69 117 ALA A C 1
ATOM 934 O O . ALA A 1 117 ? -14.150 1.754 7.763 1.00 95.69 117 ALA A O 1
ATOM 935 N N . GLN A 1 118 ? -13.752 0.758 5.779 1.00 94.12 118 GLN A N 1
ATOM 936 C CA . GLN A 1 118 ? -14.896 -0.140 5.826 1.00 94.12 118 GLN A CA 1
ATOM 937 C C . GLN A 1 118 ? -14.798 -1.081 7.030 1.00 94.12 118 GLN A C 1
ATOM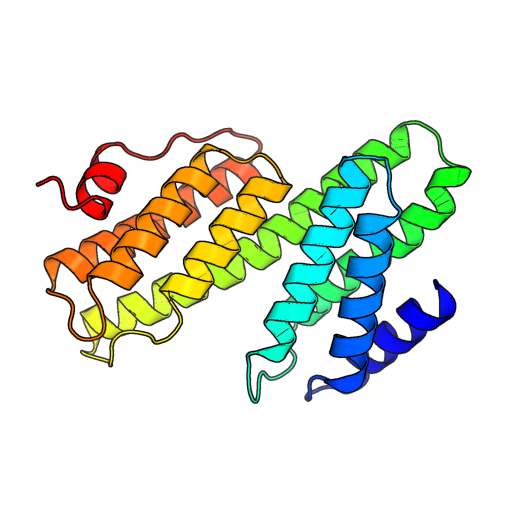 939 O O . GLN A 1 118 ? -15.698 -1.099 7.860 1.00 94.12 118 GLN A O 1
ATOM 944 N N . SER A 1 119 ? -13.684 -1.800 7.175 1.00 92.44 119 SER A N 1
ATOM 945 C CA . SER A 1 119 ? -13.561 -2.834 8.208 1.00 92.44 119 SER A CA 1
ATOM 946 C C . SER A 1 119 ? -13.576 -2.267 9.635 1.00 92.44 119 SER A C 1
ATOM 948 O O . SER A 1 119 ? -14.191 -2.831 10.537 1.00 92.44 119 SER A O 1
ATOM 950 N N . VAL A 1 120 ? -12.905 -1.131 9.860 1.00 93.56 120 VAL A N 1
ATOM 951 C CA . VAL A 1 120 ? -12.928 -0.441 11.163 1.00 93.56 120 VAL A CA 1
ATOM 952 C C . VAL A 1 120 ? -14.293 0.215 11.404 1.00 93.56 120 VAL A C 1
ATOM 954 O O . VAL A 1 120 ? -14.789 0.209 12.531 1.00 93.56 120 VAL A O 1
ATOM 957 N N . GLY A 1 121 ? -14.918 0.755 10.354 1.00 93.62 121 GLY A N 1
ATOM 958 C CA . GLY A 1 121 ? -16.256 1.335 10.409 1.00 93.62 121 GLY A CA 1
ATOM 959 C C . GLY A 1 121 ? -17.319 0.312 10.806 1.00 93.62 121 GLY A C 1
ATOM 960 O O . GLY A 1 121 ? -18.068 0.565 11.743 1.00 93.62 121 GLY A O 1
ATOM 961 N N . GLU A 1 122 ? -17.326 -0.863 10.173 1.00 93.19 122 GLU A N 1
ATOM 962 C CA . GLU A 1 122 ? -18.241 -1.976 10.475 1.00 93.19 122 GLU A CA 1
ATOM 963 C C . GLU A 1 122 ? -18.113 -2.442 11.935 1.00 93.19 122 GLU A C 1
ATOM 965 O O . GLU A 1 122 ? -19.119 -2.689 12.604 1.00 93.19 122 GLU A O 1
ATOM 970 N N . HIS A 1 123 ? -16.893 -2.489 12.483 1.00 92.00 123 HIS A N 1
ATOM 971 C CA . HIS A 1 123 ? -16.692 -2.758 13.910 1.00 92.00 123 HIS A CA 1
ATOM 972 C C . HIS A 1 123 ? -17.394 -1.714 14.798 1.00 92.00 123 HIS A C 1
ATOM 974 O O . HIS A 1 123 ? -18.088 -2.077 15.748 1.00 92.00 123 HIS A O 1
ATOM 980 N N . LEU A 1 124 ? -17.246 -0.422 14.487 1.00 91.19 124 LEU A N 1
ATOM 981 C CA . LEU A 1 124 ? -17.823 0.676 15.271 1.00 91.19 124 LEU A CA 1
ATOM 982 C C . LEU A 1 124 ? -19.351 0.773 15.152 1.00 91.19 124 LEU A C 1
ATOM 984 O O . LEU A 1 124 ? -20.016 1.078 16.143 1.00 91.19 124 LEU A O 1
ATOM 988 N N . SER A 1 125 ? -19.910 0.555 13.960 1.00 91.19 125 SER A N 1
ATOM 989 C CA . SER A 1 125 ? -21.346 0.720 13.706 1.00 91.19 125 SER A CA 1
ATOM 990 C C . SER A 1 125 ? -22.161 -0.536 13.995 1.00 91.19 125 SER A C 1
ATOM 992 O O . SER A 1 125 ? -23.286 -0.432 14.482 1.00 91.19 125 SER A O 1
ATOM 994 N N . GLU A 1 126 ? -21.614 -1.713 13.693 1.00 88.62 126 GLU A N 1
ATOM 995 C CA . GLU A 1 126 ? -22.343 -2.987 13.719 1.00 88.62 126 GLU A CA 1
ATOM 996 C C . GLU A 1 126 ? -21.826 -3.949 14.797 1.00 88.62 126 GLU A C 1
ATOM 998 O O . GLU A 1 126 ? -22.427 -4.998 15.025 1.00 88.62 126 GLU A O 1
ATOM 1003 N N . GLY A 1 127 ? -20.737 -3.602 15.494 1.00 86.19 127 GLY A N 1
ATOM 1004 C CA . GLY A 1 127 ? -20.126 -4.476 16.497 1.00 86.19 127 GLY A CA 1
ATOM 1005 C C . GLY A 1 127 ? -19.470 -5.714 15.883 1.00 86.19 127 GLY A C 1
ATOM 1006 O O . GLY A 1 127 ? -19.379 -6.749 16.548 1.00 86.19 127 GLY A O 1
ATOM 1007 N N . ALA A 1 128 ? -19.051 -5.630 14.613 1.00 89.12 128 ALA A N 1
ATOM 1008 C CA . ALA A 1 128 ? -18.311 -6.687 13.932 1.00 89.12 128 ALA A CA 1
ATOM 1009 C C . ALA A 1 128 ? -17.007 -7.031 14.677 1.00 89.12 128 ALA A C 1
ATOM 1011 O O . ALA A 1 128 ? -16.524 -6.265 15.509 1.00 89.12 128 ALA A O 1
ATOM 1012 N N . ALA A 1 129 ? -16.404 -8.184 14.385 1.00 89.94 129 ALA A N 1
ATOM 1013 C CA . ALA A 1 129 ? -15.086 -8.502 14.930 1.00 89.94 129 ALA A CA 1
ATOM 1014 C C . ALA A 1 129 ? -14.037 -7.488 14.439 1.00 89.94 129 ALA A C 1
ATOM 1016 O O . ALA A 1 129 ? -14.136 -6.973 13.325 1.00 89.94 129 ALA A O 1
ATOM 1017 N N . TRP A 1 130 ? -13.029 -7.198 15.264 1.00 91.06 130 TRP A N 1
ATOM 1018 C CA . TRP A 1 130 ? -11.932 -6.333 14.838 1.00 91.06 130 TRP A CA 1
ATOM 1019 C C . TRP A 1 130 ? -11.177 -6.962 13.654 1.00 91.06 130 TRP A C 1
ATOM 1021 O O . TRP A 1 130 ? -10.863 -8.155 13.720 1.00 91.06 130 TRP A O 1
ATOM 1031 N N . PRO A 1 131 ? -10.877 -6.207 12.582 1.00 89.56 131 PRO A N 1
ATOM 1032 C CA . PRO A 1 131 ? -10.331 -6.781 11.359 1.00 89.56 131 PRO A CA 1
ATOM 1033 C C . PRO A 1 131 ? -8.931 -7.371 11.528 1.00 89.56 131 PRO A C 1
ATOM 1035 O O . PRO A 1 131 ? -7.944 -6.664 11.763 1.00 89.56 131 PRO A O 1
ATOM 1038 N N . GLU A 1 132 ? -8.836 -8.682 11.314 1.00 85.88 132 GLU A N 1
ATOM 1039 C CA . GLU A 1 132 ? -7.561 -9.380 11.180 1.00 85.88 132 GLU A CA 1
ATOM 1040 C C . GLU A 1 132 ? -6.817 -8.863 9.935 1.00 85.88 132 GLU A C 1
ATOM 1042 O O . GLU A 1 132 ? -7.388 -8.719 8.858 1.00 85.88 132 GLU A O 1
ATOM 1047 N N . GLY A 1 133 ? -5.532 -8.526 10.077 1.00 88.12 133 GLY A N 1
ATOM 1048 C CA . GLY A 1 133 ? -4.718 -8.005 8.969 1.00 88.12 133 GLY A CA 1
ATOM 1049 C C . GLY A 1 133 ? -4.856 -6.500 8.687 1.00 88.12 133 GLY A C 1
ATOM 1050 O O . GLY A 1 133 ? -4.166 -5.985 7.801 1.00 88.12 133 GLY A O 1
ATOM 1051 N N . ALA A 1 134 ? -5.655 -5.750 9.457 1.00 92.12 134 ALA A N 1
ATOM 1052 C CA . ALA A 1 134 ? -5.718 -4.289 9.325 1.00 92.12 134 ALA A CA 1
ATOM 1053 C C . ALA A 1 134 ? -4.342 -3.631 9.550 1.00 92.12 134 ALA A C 1
ATOM 1055 O O . ALA A 1 134 ? -3.913 -2.778 8.770 1.00 92.12 134 ALA A O 1
ATOM 1056 N N . ALA A 1 135 ? -3.594 -4.081 10.561 1.00 94.31 135 ALA A N 1
ATOM 1057 C CA . ALA A 1 135 ? -2.236 -3.595 10.802 1.00 94.31 135 ALA A CA 1
ATOM 1058 C C . ALA A 1 135 ? -1.290 -3.890 9.623 1.00 94.31 135 ALA A C 1
ATOM 1060 O O . ALA A 1 135 ? -0.485 -3.039 9.246 1.00 94.31 135 ALA A O 1
ATOM 1061 N N . ASP A 1 136 ? -1.418 -5.056 8.981 1.00 93.81 136 ASP A N 1
ATOM 1062 C CA . ASP A 1 136 ? -0.628 -5.406 7.795 1.00 93.81 136 ASP A CA 1
ATOM 1063 C C . ASP A 1 136 ? -0.968 -4.542 6.583 1.00 93.81 136 ASP A C 1
ATOM 1065 O O . ASP A 1 136 ? -0.072 -4.197 5.810 1.00 93.81 136 ASP A O 1
ATOM 1069 N N . SER A 1 137 ? -2.235 -4.163 6.433 1.00 94.00 137 SER A N 1
ATOM 1070 C CA . SER A 1 137 ? -2.682 -3.247 5.382 1.00 94.00 137 SER A CA 1
ATOM 1071 C C . SER A 1 137 ? -2.113 -1.842 5.596 1.00 94.00 137 SER A C 1
ATOM 1073 O O . SER A 1 137 ? -1.570 -1.248 4.665 1.00 94.00 137 SER A O 1
ATOM 1075 N N . ALA A 1 138 ? -2.128 -1.343 6.837 1.00 96.44 138 ALA A N 1
ATOM 1076 C CA . ALA A 1 138 ? -1.498 -0.070 7.190 1.00 96.44 138 ALA A CA 1
ATOM 1077 C C . ALA A 1 138 ? 0.033 -0.103 7.000 1.00 96.44 138 ALA A C 1
ATOM 1079 O O . ALA A 1 138 ? 0.607 0.837 6.450 1.00 96.44 138 ALA A O 1
ATOM 1080 N N . ARG A 1 139 ? 0.703 -1.212 7.352 1.00 96.56 139 ARG A N 1
ATOM 1081 C CA . ARG A 1 139 ? 2.137 -1.410 7.064 1.00 96.56 139 ARG A CA 1
ATOM 1082 C C . ARG A 1 139 ? 2.433 -1.410 5.569 1.00 96.56 139 ARG A C 1
ATOM 1084 O O . ARG A 1 139 ? 3.422 -0.819 5.141 1.00 96.56 139 ARG A O 1
ATOM 1091 N N . LEU A 1 140 ? 1.603 -2.077 4.767 1.00 95.69 140 LEU A N 1
ATOM 1092 C CA . LEU A 1 140 ? 1.768 -2.085 3.315 1.00 95.69 140 LEU A CA 1
ATOM 1093 C C . LEU A 1 140 ? 1.635 -0.668 2.746 1.00 95.69 140 LEU A C 1
ATOM 1095 O O . LEU A 1 140 ? 2.458 -0.274 1.924 1.00 95.69 140 LEU A O 1
ATOM 1099 N N . LEU A 1 141 ? 0.670 0.115 3.232 1.00 97.12 141 LEU A N 1
ATOM 1100 C CA . LEU A 1 141 ? 0.510 1.517 2.849 1.00 97.12 141 LEU A CA 1
ATOM 1101 C C . LEU A 1 141 ? 1.737 2.367 3.215 1.00 97.12 141 LEU A C 1
ATOM 1103 O O . LEU A 1 141 ? 2.197 3.155 2.391 1.00 97.12 141 LEU A O 1
ATOM 1107 N N . ALA A 1 142 ? 2.310 2.178 4.407 1.00 97.50 142 ALA A N 1
ATOM 1108 C CA . ALA A 1 142 ? 3.534 2.871 4.809 1.00 97.50 142 ALA A CA 1
ATOM 1109 C C . ALA A 1 142 ? 4.712 2.540 3.878 1.00 97.50 142 ALA A C 1
ATOM 1111 O O . ALA A 1 142 ? 5.453 3.428 3.460 1.00 97.50 142 ALA A O 1
ATOM 1112 N N . GLN A 1 143 ? 4.849 1.270 3.492 1.00 96.88 143 GLN A N 1
ATOM 1113 C CA . GLN A 1 143 ? 5.886 0.826 2.562 1.00 96.88 143 GLN A CA 1
ATOM 1114 C C . GLN A 1 143 ? 5.677 1.366 1.139 1.00 96.88 143 GLN A C 1
ATOM 1116 O O . GLN A 1 143 ? 6.641 1.756 0.486 1.00 96.88 143 GLN A O 1
ATOM 1121 N N . LEU A 1 144 ? 4.429 1.420 0.664 1.00 96.88 144 LEU A N 1
ATOM 1122 C CA . LEU A 1 144 ? 4.077 2.052 -0.610 1.00 96.88 144 LEU A CA 1
ATOM 1123 C C . LEU A 1 144 ? 4.442 3.543 -0.599 1.00 96.88 144 LEU A C 1
ATOM 1125 O O . LEU A 1 144 ? 5.067 4.031 -1.536 1.00 96.88 144 LEU A O 1
ATOM 1129 N N . ALA A 1 145 ? 4.112 4.253 0.484 1.00 96.50 145 ALA A N 1
ATOM 1130 C CA . ALA A 1 145 ? 4.453 5.663 0.652 1.00 96.50 145 ALA A CA 1
ATOM 1131 C C . ALA A 1 145 ? 5.970 5.884 0.722 1.00 96.50 145 ALA A C 1
ATOM 1133 O O . ALA A 1 145 ? 6.472 6.858 0.165 1.00 96.50 145 ALA A O 1
ATOM 1134 N N . GLN A 1 146 ? 6.712 4.967 1.347 1.00 96.12 146 GLN A N 1
ATOM 1135 C CA . GLN A 1 146 ? 8.172 4.999 1.368 1.00 96.12 146 GLN A CA 1
ATOM 1136 C C . GLN A 1 146 ? 8.767 4.868 -0.044 1.00 96.12 146 GLN A C 1
ATOM 1138 O O . GLN A 1 146 ? 9.662 5.639 -0.390 1.00 96.12 146 GLN A O 1
ATOM 1143 N N . ASP A 1 147 ? 8.262 3.944 -0.870 1.00 94.69 147 ASP A N 1
ATOM 1144 C CA . ASP A 1 147 ? 8.773 3.715 -2.231 1.00 94.69 147 ASP A CA 1
ATOM 1145 C C . ASP A 1 147 ? 8.634 4.954 -3.137 1.00 94.69 147 ASP A C 1
ATOM 1147 O O . ASP A 1 147 ? 9.457 5.156 -4.034 1.00 94.69 147 ASP A O 1
ATOM 1151 N N . VAL A 1 148 ? 7.626 5.801 -2.887 1.00 94.31 148 VAL A N 1
ATOM 1152 C CA . VAL A 1 148 ? 7.399 7.079 -3.593 1.00 94.31 148 VAL A CA 1
ATOM 1153 C C . VAL A 1 148 ? 7.826 8.313 -2.783 1.00 94.31 148 VAL A C 1
ATOM 1155 O O . VAL A 1 148 ? 7.526 9.442 -3.161 1.00 94.31 148 VAL A O 1
ATOM 1158 N N . SER A 1 149 ? 8.548 8.124 -1.673 1.00 93.81 149 SER A N 1
ATOM 1159 C CA . SER A 1 149 ? 9.061 9.200 -0.806 1.00 93.81 149 SER A CA 1
ATOM 1160 C C . SER A 1 149 ? 7.994 10.142 -0.210 1.00 93.81 149 SE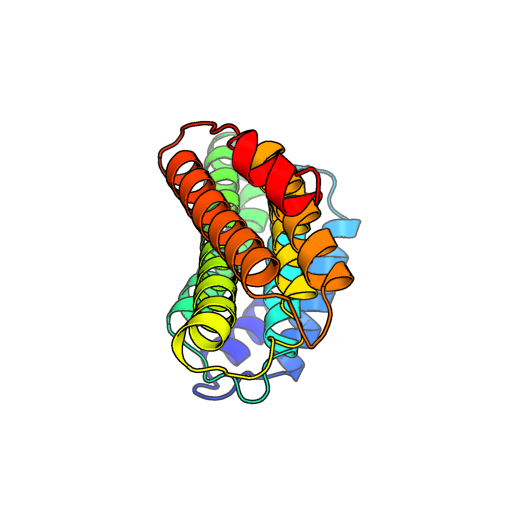R A C 1
ATOM 1162 O O . SER A 1 149 ? 8.265 11.316 0.054 1.00 93.81 149 SER A O 1
ATOM 1164 N N . LEU A 1 150 ? 6.787 9.638 0.071 1.00 94.94 150 LEU A N 1
ATOM 1165 C CA . LEU A 1 150 ? 5.707 10.389 0.719 1.00 94.94 150 LEU A CA 1
ATOM 1166 C C . LEU A 1 150 ? 5.781 10.319 2.254 1.00 94.94 150 LEU A C 1
ATOM 1168 O O . LEU A 1 150 ? 5.012 9.617 2.914 1.00 94.94 150 LEU A O 1
ATOM 1172 N N . ALA A 1 151 ? 6.693 11.092 2.845 1.00 94.94 151 ALA A N 1
ATOM 1173 C CA . ALA A 1 151 ? 6.985 11.032 4.283 1.00 94.94 151 ALA A CA 1
ATOM 1174 C C . ALA A 1 151 ? 5.760 11.257 5.196 1.00 94.94 151 ALA A C 1
ATOM 1176 O O . ALA A 1 151 ? 5.624 10.592 6.221 1.00 94.94 151 ALA A O 1
ATOM 1177 N N . ALA A 1 152 ? 4.850 12.166 4.827 1.00 94.94 152 ALA A N 1
ATOM 1178 C CA . ALA A 1 152 ? 3.646 12.460 5.609 1.00 94.94 152 ALA A CA 1
ATOM 1179 C C . ALA A 1 152 ? 2.691 11.257 5.697 1.00 94.94 152 ALA A C 1
ATOM 1181 O O . ALA A 1 152 ? 2.243 10.896 6.786 1.00 94.94 152 ALA A O 1
ATOM 1182 N N . VAL A 1 153 ? 2.410 10.617 4.556 1.00 96.81 153 VAL A N 1
ATOM 1183 C CA . VAL A 1 153 ? 1.554 9.422 4.497 1.00 96.81 153 VAL A CA 1
ATOM 1184 C C . VAL A 1 153 ? 2.250 8.247 5.171 1.00 96.81 153 VAL A C 1
ATOM 1186 O O . VAL A 1 153 ? 1.612 7.548 5.951 1.00 96.81 153 VAL A O 1
ATOM 1189 N N . GLN A 1 154 ? 3.559 8.078 4.955 1.00 97.06 154 GLN A N 1
ATOM 1190 C CA . GLN A 1 154 ? 4.345 7.045 5.627 1.00 97.06 154 GLN A CA 1
ATOM 1191 C C . GLN A 1 154 ? 4.241 7.170 7.154 1.00 97.06 154 GLN A C 1
ATOM 1193 O O . GLN A 1 154 ? 3.866 6.213 7.823 1.00 97.06 154 GLN A O 1
ATOM 1198 N N . GLN A 1 155 ? 4.511 8.358 7.705 1.00 96.75 155 GLN A N 1
ATOM 1199 C CA . GLN A 1 155 ? 4.471 8.597 9.149 1.00 96.75 155 GLN A CA 1
ATOM 1200 C C . GLN A 1 155 ? 3.105 8.258 9.755 1.00 96.75 155 GLN A C 1
ATOM 1202 O O . GLN A 1 155 ? 3.030 7.687 10.846 1.00 96.75 155 GLN A O 1
ATOM 1207 N N . LEU A 1 156 ? 2.027 8.656 9.079 1.00 97.62 156 LEU A N 1
ATOM 1208 C CA . LEU A 1 156 ? 0.675 8.406 9.554 1.00 97.62 156 LEU A CA 1
ATOM 1209 C C . LEU A 1 156 ? 0.302 6.922 9.446 1.00 97.62 156 LEU A C 1
ATOM 1211 O O . LEU A 1 156 ? -0.267 6.374 10.387 1.00 97.62 156 LEU A O 1
ATOM 1215 N N . ALA A 1 157 ? 0.670 6.261 8.347 1.00 97.56 157 ALA A N 1
ATOM 1216 C CA . ALA A 1 157 ? 0.424 4.839 8.135 1.00 97.56 157 ALA A CA 1
ATOM 1217 C C . ALA A 1 157 ? 1.200 3.962 9.134 1.00 97.56 157 ALA A C 1
ATOM 1219 O O . ALA A 1 157 ? 0.633 3.014 9.672 1.00 97.56 157 ALA A O 1
ATOM 1220 N N . ASP A 1 158 ? 2.447 4.317 9.466 1.00 97.62 158 ASP A N 1
ATOM 1221 C CA . ASP A 1 158 ? 3.237 3.643 10.507 1.00 97.62 158 ASP A CA 1
ATOM 1222 C C . ASP A 1 158 ? 2.610 3.814 11.905 1.00 97.62 158 ASP A C 1
ATOM 1224 O O . ASP A 1 158 ? 2.532 2.861 12.690 1.00 97.62 158 ASP A O 1
ATOM 1228 N N . ALA A 1 159 ? 2.126 5.021 12.226 1.00 97.06 159 ALA A N 1
ATOM 1229 C CA . ALA A 1 159 ? 1.433 5.286 13.487 1.00 97.06 159 ALA A CA 1
ATOM 1230 C C . ALA A 1 159 ? 0.117 4.499 13.585 1.00 97.06 159 ALA A C 1
ATOM 1232 O O . ALA A 1 159 ? -0.168 3.905 14.626 1.00 97.06 159 ALA A O 1
ATOM 1233 N N . LEU A 1 160 ? -0.648 4.448 12.491 1.00 97.25 160 LEU A N 1
ATOM 1234 C CA . LEU A 1 160 ? -1.869 3.658 12.398 1.00 97.25 160 LEU A CA 1
ATOM 1235 C C . LEU A 1 160 ? -1.574 2.163 12.550 1.00 97.25 160 LEU A C 1
ATOM 1237 O O . LEU A 1 160 ? -2.221 1.509 13.359 1.00 97.25 160 LEU A O 1
ATOM 1241 N N . ALA A 1 161 ? -0.577 1.628 11.843 1.00 96.56 161 ALA A N 1
ATOM 1242 C CA . ALA A 1 161 ? -0.178 0.226 11.963 1.00 96.56 161 ALA A CA 1
ATOM 1243 C C . ALA A 1 161 ? 0.186 -0.144 13.408 1.00 96.56 161 ALA A C 1
ATOM 1245 O O . ALA A 1 161 ? -0.284 -1.154 13.928 1.00 96.56 161 ALA A O 1
ATOM 1246 N N . THR A 1 162 ? 0.964 0.714 14.075 1.00 95.69 162 THR A N 1
ATOM 1247 C CA . THR A 1 162 ? 1.342 0.528 15.483 1.00 95.69 162 THR A CA 1
ATOM 1248 C C . THR A 1 162 ? 0.120 0.532 16.398 1.00 95.69 162 THR A C 1
ATOM 1250 O O . THR A 1 162 ? 0.045 -0.275 17.324 1.00 95.69 162 THR A O 1
ATOM 1253 N N . GLN A 1 163 ? -0.851 1.417 16.151 1.00 94.69 163 GLN A N 1
ATOM 1254 C CA . GLN A 1 163 ? -2.092 1.420 16.914 1.00 94.69 163 GLN A CA 1
ATOM 1255 C C . GLN A 1 163 ? -2.912 0.150 16.663 1.00 94.69 163 GLN A C 1
ATOM 1257 O O . GLN A 1 163 ? -3.318 -0.495 17.623 1.00 94.69 163 GLN A O 1
ATOM 1262 N N . LEU A 1 164 ? -3.128 -0.235 15.406 1.00 94.06 164 LEU A N 1
ATOM 1263 C CA . LEU A 1 164 ? -3.901 -1.428 15.052 1.00 94.06 164 LEU A CA 1
ATOM 1264 C C . LEU A 1 164 ? -3.311 -2.701 15.689 1.00 94.06 164 LEU A C 1
ATOM 1266 O O . LEU A 1 164 ? -4.069 -3.521 16.203 1.00 94.06 164 LEU A O 1
ATOM 1270 N N . ASP A 1 165 ? -1.978 -2.829 15.727 1.00 93.12 165 ASP A N 1
ATOM 1271 C CA . ASP A 1 165 ? -1.282 -3.921 16.428 1.00 93.12 165 ASP A CA 1
ATOM 1272 C C . ASP A 1 165 ? -1.442 -3.830 17.955 1.00 93.12 165 ASP A C 1
ATOM 1274 O O . ASP A 1 165 ? -1.686 -4.838 18.619 1.00 93.12 165 ASP A O 1
ATOM 1278 N N . ARG A 1 166 ? -1.298 -2.628 18.532 1.00 91.38 166 ARG A N 1
ATOM 1279 C CA . ARG A 1 166 ? -1.371 -2.408 19.986 1.00 91.38 166 ARG A CA 1
ATOM 1280 C C . ARG A 1 166 ? -2.741 -2.756 20.553 1.00 91.38 166 ARG A C 1
ATOM 1282 O O . ARG A 1 166 ? -2.826 -3.315 21.642 1.00 91.38 166 ARG A O 1
ATOM 1289 N N . VAL A 1 167 ? -3.788 -2.350 19.848 1.00 89.50 167 VAL A N 1
ATOM 1290 C CA . VAL A 1 167 ? -5.164 -2.423 20.334 1.00 89.50 167 VAL A CA 1
ATOM 1291 C C . VAL A 1 167 ? -5.696 -3.864 20.275 1.00 89.50 167 VAL A C 1
ATOM 1293 O O . VAL A 1 167 ? -6.475 -4.284 21.130 1.00 89.50 167 VAL A O 1
ATOM 1296 N N . GLY A 1 168 ? -5.198 -4.667 19.329 1.00 83.56 168 GLY A N 1
ATOM 1297 C CA . GLY A 1 168 ? -5.519 -6.090 19.238 1.00 83.56 168 GLY A CA 1
ATOM 1298 C C . GLY A 1 168 ? -7.002 -6.356 18.953 1.00 83.56 168 GLY A C 1
ATOM 1299 O O . GLY A 1 168 ? -7.722 -5.495 18.465 1.00 83.56 168 GLY A O 1
ATOM 1300 N N . ALA A 1 169 ? -7.467 -7.574 19.241 1.00 84.44 169 ALA A N 1
ATOM 1301 C CA . ALA A 1 169 ? -8.782 -8.054 18.797 1.00 84.44 169 ALA A CA 1
ATOM 1302 C C . ALA A 1 169 ? -10.002 -7.387 19.472 1.00 84.44 169 ALA A C 1
ATOM 1304 O O . ALA A 1 169 ? -11.114 -7.540 18.977 1.00 84.44 169 ALA A O 1
ATOM 1305 N N . ASN A 1 170 ? -9.816 -6.684 20.596 1.00 85.62 170 ASN A N 1
ATOM 1306 C CA . ASN A 1 170 ? -10.899 -6.083 21.384 1.00 85.62 170 ASN A CA 1
ATOM 1307 C C . ASN A 1 170 ? -10.573 -4.620 21.734 1.00 85.62 170 ASN A C 1
ATOM 1309 O O . ASN A 1 170 ? -10.257 -4.329 22.892 1.00 85.62 170 ASN A O 1
ATOM 1313 N N . PRO A 1 171 ? -10.629 -3.707 20.752 1.00 89.12 171 PRO A N 1
ATOM 1314 C CA . PRO A 1 171 ? -10.421 -2.279 20.978 1.00 89.12 171 PRO A CA 1
ATOM 1315 C C . PRO A 1 171 ? -11.448 -1.672 21.935 1.00 89.12 171 PRO A C 1
ATOM 1317 O O . PRO A 1 171 ? -12.635 -2.008 21.902 1.00 89.12 171 PRO A O 1
ATOM 1320 N N . ALA A 1 172 ? -11.033 -0.679 22.723 1.00 90.88 172 ALA A N 1
ATOM 1321 C CA . ALA A 1 172 ? -11.987 0.274 23.275 1.00 90.88 172 ALA A CA 1
ATOM 1322 C C . ALA A 1 172 ? -12.578 1.141 22.147 1.00 90.88 172 ALA A C 1
ATOM 1324 O O . ALA A 1 172 ? -11.901 1.458 21.168 1.00 90.88 172 ALA A O 1
ATOM 1325 N N . ALA A 1 173 ? -13.819 1.612 22.309 1.00 89.94 173 ALA A N 1
ATOM 1326 C CA . ALA A 1 173 ? -14.487 2.445 21.300 1.00 89.94 173 ALA A CA 1
ATOM 1327 C C . ALA A 1 173 ? -13.670 3.695 20.914 1.00 89.94 173 ALA A C 1
ATOM 1329 O O . ALA A 1 173 ? -13.630 4.079 19.749 1.00 89.94 173 ALA A O 1
ATOM 1330 N N . SER A 1 174 ? -12.963 4.303 21.872 1.00 91.50 174 SER A N 1
ATOM 1331 C CA . SER A 1 174 ? -12.071 5.441 21.620 1.00 91.50 174 SER A CA 1
ATOM 1332 C C . SER A 1 174 ? -10.847 5.080 20.773 1.00 91.50 174 SER A C 1
ATOM 1334 O O . SER A 1 174 ? -10.396 5.897 19.977 1.00 91.50 174 SER A O 1
ATOM 1336 N N . GLU A 1 175 ? -10.306 3.870 20.924 1.00 93.44 175 GLU A N 1
ATOM 1337 C CA . GLU A 1 175 ? -9.147 3.395 20.159 1.00 93.44 175 GLU A CA 1
ATOM 1338 C C . GLU A 1 175 ? -9.550 3.038 18.728 1.00 93.44 175 GLU A C 1
ATOM 1340 O O . GLU A 1 175 ? -8.866 3.423 17.779 1.00 93.44 175 GLU A O 1
ATOM 1345 N N . ALA A 1 176 ? -10.699 2.374 18.568 1.00 92.88 176 ALA A N 1
ATOM 1346 C CA . ALA A 1 176 ? -11.290 2.112 17.262 1.00 92.88 176 ALA A CA 1
ATOM 1347 C C . ALA A 1 176 ? -11.616 3.421 16.521 1.00 92.88 176 ALA A C 1
ATOM 1349 O O . ALA A 1 176 ? -11.266 3.564 15.349 1.00 92.88 176 ALA A O 1
ATOM 1350 N N . GLN A 1 177 ? -12.187 4.414 17.214 1.00 94.88 177 GLN A N 1
ATOM 1351 C CA . GLN A 1 177 ? -12.450 5.738 16.642 1.00 94.88 177 GLN A CA 1
ATOM 1352 C C . GLN A 1 177 ? -11.160 6.452 16.216 1.00 94.88 177 GLN A C 1
ATOM 1354 O O . GLN A 1 177 ? -11.113 7.031 15.132 1.00 94.88 177 GLN A O 1
ATOM 1359 N N . ALA A 1 178 ? -10.106 6.401 17.035 1.00 95.38 178 ALA A N 1
ATOM 1360 C CA . ALA A 1 178 ? -8.814 6.987 16.685 1.00 95.38 178 ALA A CA 1
ATOM 1361 C C . ALA A 1 178 ? -8.180 6.293 15.464 1.00 95.38 178 ALA A C 1
ATOM 1363 O O . ALA A 1 178 ? -7.603 6.967 14.611 1.00 95.38 178 ALA A O 1
ATOM 1364 N N . SER A 1 179 ? -8.328 4.969 15.331 1.00 96.12 179 SER A N 1
ATOM 1365 C CA . SER A 1 179 ? -7.906 4.242 14.128 1.00 96.12 179 SER A CA 1
ATOM 1366 C C . SER A 1 179 ? -8.689 4.681 12.889 1.00 96.12 179 SER A C 1
ATOM 1368 O O . SER A 1 179 ? -8.074 4.937 11.856 1.00 96.12 179 SER A O 1
ATOM 1370 N N . LEU A 1 180 ? -10.016 4.837 12.991 1.00 96.25 180 LEU A N 1
ATOM 1371 C CA . LEU A 1 180 ? -10.847 5.316 11.881 1.00 96.25 180 LEU A CA 1
ATOM 1372 C C . LEU A 1 180 ? -10.439 6.729 11.438 1.00 96.25 180 LEU A C 1
ATOM 1374 O O . LEU A 1 180 ? -10.201 6.950 10.254 1.00 96.25 180 LEU A O 1
ATOM 1378 N N . GLN A 1 181 ? -10.250 7.649 12.388 1.00 96.81 181 GLN A N 1
ATOM 1379 C CA . GLN A 1 181 ? -9.752 9.002 12.109 1.00 96.81 181 GLN A CA 1
ATOM 1380 C C . GLN A 1 181 ? -8.384 8.981 11.413 1.00 96.81 181 GLN A C 1
ATOM 1382 O O . GLN A 1 181 ? -8.137 9.764 10.500 1.00 96.81 181 GLN A O 1
ATOM 1387 N N . GLY A 1 182 ? -7.499 8.057 11.801 1.00 97.00 182 GLY A N 1
ATOM 1388 C CA . GLY A 1 182 ? -6.225 7.840 11.116 1.00 97.00 182 GLY A CA 1
ATOM 1389 C C . GLY A 1 182 ? -6.386 7.441 9.646 1.00 97.00 182 GLY A C 1
ATOM 1390 O O . GLY A 1 182 ? -5.653 7.938 8.792 1.00 97.00 182 GLY A O 1
ATOM 1391 N N . VAL A 1 183 ? -7.356 6.577 9.332 1.00 97.31 183 VAL A N 1
ATOM 1392 C CA . VAL A 1 183 ? -7.649 6.145 7.953 1.00 97.31 183 VAL A CA 1
ATOM 1393 C C . VAL A 1 183 ? -8.274 7.270 7.119 1.00 97.31 183 VAL A C 1
ATOM 1395 O O . VAL A 1 183 ? -7.913 7.460 5.953 1.00 97.31 183 VAL A O 1
ATOM 1398 N N . GLU A 1 184 ? -9.186 8.043 7.703 1.00 96.94 184 GLU A N 1
ATOM 1399 C CA . GLU A 1 184 ? -9.795 9.211 7.052 1.00 96.94 184 GLU A CA 1
ATOM 1400 C C . GLU A 1 184 ? -8.737 10.270 6.722 1.00 96.94 184 GLU A C 1
ATOM 1402 O O . GLU A 1 184 ? -8.690 10.803 5.609 1.00 96.94 184 GLU A O 1
ATOM 1407 N N . GLU A 1 185 ? -7.820 10.510 7.656 1.00 97.44 185 GLU A N 1
ATOM 1408 C CA . GLU A 1 185 ? -6.709 11.435 7.477 1.00 97.44 185 GLU A CA 1
ATOM 1409 C C . GLU A 1 185 ? -5.714 10.950 6.406 1.00 97.44 185 GLU A C 1
ATOM 1411 O O . GLU A 1 185 ? -5.259 11.743 5.578 1.00 97.44 185 GLU A O 1
ATOM 1416 N N . LEU A 1 186 ? -5.423 9.643 6.341 1.00 97.38 186 LEU A N 1
ATOM 1417 C CA . LEU A 1 186 ? -4.650 9.057 5.236 1.00 97.38 186 LEU A CA 1
ATOM 1418 C C . LEU A 1 186 ? -5.325 9.323 3.890 1.00 97.38 186 LEU A C 1
ATOM 1420 O O . LEU A 1 186 ? -4.669 9.770 2.950 1.00 97.38 186 LEU A O 1
ATOM 1424 N N . SER A 1 187 ? -6.639 9.116 3.813 1.00 96.31 187 SER A N 1
ATOM 1425 C CA . SER A 1 187 ? -7.417 9.381 2.600 1.00 96.31 187 SER A CA 1
ATOM 1426 C C . SER A 1 187 ? -7.348 10.861 2.210 1.00 96.31 187 SER A C 1
ATOM 1428 O O . SER A 1 187 ? -7.156 11.187 1.039 1.00 96.31 187 SER A O 1
ATOM 1430 N N . ARG A 1 188 ? -7.419 11.787 3.176 1.00 96.50 188 ARG A N 1
ATOM 1431 C CA . ARG A 1 188 ? -7.241 13.229 2.933 1.00 96.50 188 ARG A CA 1
ATOM 1432 C C . ARG A 1 188 ? -5.864 13.547 2.340 1.00 96.50 188 ARG A C 1
ATOM 1434 O O . ARG A 1 188 ? -5.782 14.306 1.373 1.00 96.50 188 ARG A O 1
ATOM 1441 N N . LEU A 1 189 ? -4.793 12.984 2.902 1.00 96.31 189 LEU A N 1
ATOM 1442 C CA . LEU A 1 189 ? -3.426 13.198 2.416 1.00 96.31 189 LEU A CA 1
ATOM 1443 C C . LEU A 1 189 ? -3.210 12.618 1.012 1.00 96.31 189 LEU A C 1
ATOM 1445 O O . LEU A 1 189 ? -2.560 13.258 0.187 1.00 96.31 189 LEU A O 1
ATOM 1449 N N . LEU A 1 190 ? -3.786 11.449 0.717 1.00 95.62 190 LEU A N 1
ATOM 1450 C CA . LEU A 1 190 ? -3.729 10.837 -0.613 1.00 95.62 190 LEU A CA 1
ATOM 1451 C C . LEU A 1 190 ? -4.462 11.682 -1.662 1.00 95.62 190 LEU A C 1
ATOM 1453 O O . LEU A 1 190 ? -3.919 11.909 -2.741 1.00 95.62 190 LEU A O 1
ATOM 1457 N N . HIS A 1 191 ? -5.640 12.227 -1.339 1.00 94.50 191 HIS A N 1
ATOM 1458 C CA . HIS A 1 191 ? -6.346 13.152 -2.233 1.00 94.50 191 HIS A CA 1
ATOM 1459 C C . HIS A 1 191 ? -5.544 14.432 -2.499 1.00 94.50 191 HIS A C 1
ATOM 1461 O O . HIS A 1 191 ? -5.500 14.917 -3.629 1.00 94.50 191 HIS A O 1
ATOM 1467 N N . GLN A 1 192 ? -4.881 14.973 -1.472 1.00 93.31 192 GLN A N 1
ATOM 1468 C CA . GLN A 1 192 ? -3.991 16.122 -1.632 1.00 93.31 192 GLN A CA 1
ATOM 1469 C C . GLN A 1 192 ? -2.825 15.802 -2.564 1.00 93.31 192 GLN A C 1
ATOM 1471 O O . GLN A 1 192 ? -2.548 16.585 -3.476 1.00 93.31 192 GLN A O 1
ATOM 1476 N N . PHE A 1 193 ? -2.202 14.638 -2.383 1.00 92.69 193 PHE A N 1
ATOM 1477 C CA . PHE A 1 193 ? -1.120 14.179 -3.241 1.00 92.69 193 PHE A CA 1
ATOM 1478 C C . PHE A 1 193 ? -1.567 13.987 -4.695 1.00 92.69 193 PHE A C 1
ATOM 1480 O O . PHE A 1 193 ? -0.907 14.496 -5.597 1.00 92.69 193 PHE A O 1
ATOM 1487 N N . ALA A 1 194 ? -2.719 13.352 -4.930 1.00 90.94 194 ALA A N 1
ATOM 1488 C CA . ALA A 1 194 ? -3.296 13.203 -6.267 1.00 90.94 194 ALA A CA 1
ATOM 1489 C C . ALA A 1 194 ? -3.589 14.560 -6.939 1.00 90.94 194 ALA A C 1
ATOM 1491 O O . ALA A 1 194 ? -3.460 14.700 -8.152 1.00 90.94 194 ALA A O 1
ATOM 1492 N N . GLY A 1 195 ? -3.938 15.581 -6.148 1.00 89.81 195 GLY A N 1
ATOM 1493 C CA . GLY A 1 195 ? -4.093 16.967 -6.600 1.00 89.81 195 GLY A CA 1
ATOM 1494 C C . GLY A 1 195 ? -2.781 17.746 -6.773 1.00 89.81 195 GLY A C 1
ATOM 1495 O O . GLY A 1 195 ? -2.828 18.941 -7.061 1.00 89.81 195 GLY A O 1
ATOM 1496 N N . GLY A 1 196 ? -1.618 17.117 -6.569 1.00 88.38 196 GLY A N 1
ATOM 1497 C CA . GLY A 1 196 ? -0.300 17.750 -6.680 1.00 88.38 196 GLY A CA 1
ATOM 1498 C C . GLY A 1 196 ? 0.106 18.594 -5.467 1.00 88.38 196 GLY A C 1
ATOM 1499 O O . GLY A 1 196 ? 1.024 19.409 -5.559 1.00 88.38 196 GLY A O 1
ATOM 1500 N N . THR A 1 197 ? -0.566 18.427 -4.326 1.00 89.00 197 THR A N 1
ATOM 1501 C CA . THR A 1 197 ? -0.276 19.158 -3.084 1.00 89.00 197 THR A CA 1
ATOM 1502 C C . THR A 1 197 ? 0.361 18.251 -2.033 1.00 89.00 197 THR A C 1
ATOM 1504 O O . THR A 1 197 ? -0.048 17.110 -1.836 1.00 89.00 197 THR A O 1
ATOM 1507 N N . ILE A 1 198 ? 1.373 18.763 -1.330 1.00 84.25 198 ILE A N 1
ATOM 1508 C CA . ILE A 1 198 ? 2.026 18.039 -0.235 1.00 84.25 198 ILE A CA 1
ATOM 1509 C C . ILE A 1 198 ? 1.299 18.383 1.064 1.00 84.25 198 ILE A C 1
ATOM 1511 O O . ILE A 1 198 ? 1.419 19.495 1.580 1.00 84.25 198 ILE A O 1
ATOM 1515 N N . GLY A 1 199 ? 0.531 17.425 1.574 1.00 85.62 199 GLY A N 1
ATOM 1516 C CA . GLY A 1 199 ? -0.153 17.539 2.855 1.00 85.62 199 GLY A CA 1
ATOM 1517 C C . GLY A 1 199 ? 0.751 17.242 4.049 1.00 85.62 199 GLY A C 1
ATOM 1518 O O . GLY A 1 199 ? 1.715 16.484 3.949 1.00 85.62 199 GLY A O 1
ATOM 1519 N N . THR A 1 200 ? 0.399 17.793 5.209 1.00 91.44 200 THR A N 1
ATOM 1520 C CA . THR A 1 200 ? 0.957 17.393 6.509 1.00 91.44 200 THR A CA 1
ATOM 1521 C C . THR A 1 200 ? -0.115 16.691 7.338 1.00 91.44 200 THR A C 1
ATOM 1523 O O . THR A 1 200 ? -1.266 17.143 7.292 1.00 91.44 200 THR A O 1
ATOM 1526 N N . PRO A 1 201 ? 0.222 15.638 8.106 1.00 92.62 201 PRO A N 1
ATOM 1527 C CA . PRO A 1 201 ? -0.747 14.978 8.971 1.00 92.62 201 PRO A CA 1
ATOM 1528 C C . PRO A 1 201 ? -1.200 15.911 10.093 1.00 92.62 201 PRO A C 1
ATOM 1530 O O . PRO A 1 201 ? -0.395 16.669 10.644 1.00 92.62 201 PRO A O 1
ATOM 1533 N N . GLU A 1 202 ? -2.470 15.828 10.462 1.00 94.50 202 GLU A N 1
ATOM 1534 C CA . GLU A 1 202 ? -3.019 16.580 11.577 1.00 94.50 202 GLU A CA 1
ATOM 1535 C C . GLU A 1 202 ? -2.372 16.130 12.905 1.00 94.50 202 GLU A C 1
ATOM 1537 O O . GLU A 1 202 ? -2.389 14.938 13.241 1.00 94.50 202 GLU A O 1
ATOM 1542 N N . PRO A 1 203 ? -1.806 17.059 13.705 1.00 92.88 203 PRO A N 1
ATOM 1543 C CA . PRO A 1 203 ? -1.117 16.702 14.945 1.00 92.88 203 PRO A CA 1
ATOM 1544 C C . PRO A 1 203 ? -2.014 15.988 15.960 1.00 92.88 203 PRO A C 1
ATOM 1546 O O . PRO A 1 203 ? -1.543 15.101 16.672 1.00 92.88 203 PRO A O 1
ATOM 1549 N N . ALA A 1 204 ? -3.299 16.354 16.015 1.00 93.56 204 ALA A N 1
ATOM 1550 C CA . ALA A 1 204 ? -4.271 15.745 16.917 1.00 93.56 204 ALA A CA 1
ATOM 1551 C C . ALA A 1 204 ? -4.497 14.261 16.588 1.00 93.56 204 ALA A C 1
ATOM 1553 O O . ALA A 1 204 ? -4.448 13.424 17.489 1.00 93.56 204 ALA A O 1
ATOM 1554 N N . VAL A 1 205 ? -4.639 13.923 15.300 1.00 94.31 205 VAL A N 1
ATOM 1555 C CA . VAL A 1 205 ? -4.802 12.537 14.830 1.00 94.31 205 VAL A CA 1
ATOM 1556 C C . VAL A 1 205 ? -3.556 11.711 15.149 1.00 94.31 205 VAL A C 1
ATOM 1558 O O . VAL A 1 205 ? -3.655 10.622 15.711 1.00 94.31 205 VAL A O 1
ATOM 1561 N N . LEU A 1 206 ? -2.360 12.248 14.883 1.00 93.69 206 LEU A N 1
ATOM 1562 C CA . LEU A 1 206 ? -1.108 11.570 15.239 1.00 93.69 206 LEU A CA 1
ATOM 1563 C C . LEU A 1 206 ? -0.960 11.342 16.750 1.00 93.69 206 LEU A C 1
ATOM 1565 O O . LEU A 1 206 ? -0.443 10.301 17.158 1.00 93.69 206 LEU A O 1
ATOM 1569 N N . SER A 1 207 ? -1.379 12.301 17.579 1.00 92.88 207 SER A N 1
ATOM 1570 C CA . SER A 1 207 ? -1.358 12.153 19.040 1.00 92.88 207 SER A CA 1
ATOM 1571 C C . SER A 1 207 ? -2.303 11.041 19.495 1.00 92.88 207 SER A C 1
ATOM 1573 O O . SER A 1 207 ? -1.891 10.160 20.255 1.00 92.88 207 SER A O 1
ATOM 1575 N N . ALA A 1 208 ? -3.528 11.029 18.957 1.00 92.75 208 ALA A N 1
ATOM 1576 C CA . ALA A 1 208 ? -4.533 10.013 19.247 1.00 92.75 208 ALA A CA 1
ATOM 1577 C C . ALA A 1 208 ? -4.039 8.604 18.876 1.00 92.75 208 ALA A C 1
ATOM 1579 O O . ALA A 1 208 ? -4.084 7.705 19.712 1.00 92.75 208 ALA A O 1
ATOM 1580 N N . LEU A 1 209 ? -3.462 8.429 17.679 1.00 93.12 209 LEU A N 1
ATOM 1581 C CA . LEU A 1 209 ? -2.883 7.150 17.235 1.00 93.12 209 LEU A CA 1
ATOM 1582 C C . LEU A 1 209 ? -1.701 6.689 18.100 1.00 93.12 209 LEU A C 1
ATOM 1584 O O . LEU A 1 209 ? -1.462 5.500 18.294 1.00 93.12 209 LEU A O 1
ATOM 1588 N N . ARG A 1 210 ? -0.931 7.621 18.665 1.00 91.75 210 ARG A N 1
ATOM 1589 C CA . ARG A 1 210 ? 0.183 7.276 19.562 1.00 91.75 210 ARG A CA 1
ATOM 1590 C C . ARG A 1 210 ? -0.289 6.912 20.968 1.00 91.75 210 ARG A C 1
ATOM 1592 O O . ARG A 1 210 ? 0.500 6.386 21.749 1.00 91.75 210 ARG A O 1
ATOM 1599 N N . GLY A 1 211 ? -1.573 7.085 21.285 1.00 78.94 211 GLY A N 1
ATOM 1600 C CA . GLY A 1 211 ? -2.104 6.905 22.639 1.00 78.94 211 GLY A CA 1
ATOM 1601 C C . GLY A 1 211 ? -1.649 8.002 23.603 1.00 78.94 211 GLY A C 1
ATOM 1602 O O . GLY A 1 211 ? -1.637 7.787 24.811 1.00 78.94 211 GLY A O 1
ATOM 1603 N N . ALA A 1 212 ? -1.240 9.157 23.071 1.00 58.28 212 ALA A N 1
ATOM 1604 C CA . ALA A 1 212 ? -1.004 10.358 23.855 1.00 58.28 212 ALA A CA 1
ATOM 1605 C C . ALA A 1 212 ? -2.330 11.127 23.928 1.00 58.28 212 ALA A C 1
ATOM 1607 O O . ALA A 1 212 ? -2.648 11.914 23.031 1.00 58.28 212 ALA A O 1
ATOM 1608 N N . ALA A 1 213 ? -3.112 10.814 24.962 1.00 41.59 213 ALA A N 1
ATOM 1609 C CA . ALA A 1 213 ? -4.223 11.627 25.444 1.00 41.59 213 ALA A CA 1
ATOM 1610 C C . ALA A 1 213 ? -3.752 12.459 26.642 1.00 41.59 213 ALA A C 1
ATOM 1612 O O . ALA A 1 213 ? -3.030 11.889 27.495 1.00 41.59 213 ALA A O 1
#